Protein AF-A0A520BP58-F1 (afdb_monomer)

Mean predicted aligned error: 8.8 Å

Foldseek 3Di:
DPPQDLCLLVLLCVLLVVLVVCLVVLVRSLVSLLVSLVVNVCCLVVCVRHNDDPLDDPLVCCPPCSNVVSCCLSVQARPLLVLQVCLCQQDQPHDRNDNPDPDDPCVSSLSSVSSSVSSVVSSVSNSVCRVPDDDDSDPPDDDDDPFLLVVLQVLLVVLQVVLVVLCVPPVSPVVSVVSNVSSQLSLLLSCLRCVQVVPPVSVVSSVVSNVVVCVVCLLVLDLVSVLVSLVSNLSSNCVVPNPVSVVVSVVVSVVSLLQSLQLSVQLVVVVVVVDDSVVSSVVSNVCSVPPDPVVSSVSSSCCSNPPSHCSVVVSVVVVD

Structure (mmCIF, N/CA/C/O backbone):
data_AF-A0A520BP58-F1
#
_entry.id   AF-A0A520BP58-F1
#
loop_
_atom_site.group_PDB
_atom_site.id
_atom_site.type_symbol
_atom_site.label_atom_id
_atom_site.label_alt_id
_atom_site.label_comp_id
_atom_site.label_asym_id
_atom_site.label_entity_id
_atom_site.label_seq_id
_atom_site.pdbx_PDB_ins_code
_atom_site.Cartn_x
_atom_site.Cartn_y
_atom_site.Cartn_z
_atom_site.occupancy
_atom_site.B_iso_or_equiv
_atom_site.auth_seq_id
_atom_site.auth_comp_id
_atom_site.auth_asym_id
_atom_site.auth_atom_id
_atom_site.pdbx_PDB_model_num
ATOM 1 N N . MET A 1 1 ? 4.145 -21.367 28.042 1.00 46.56 1 MET A N 1
ATOM 2 C CA . MET A 1 1 ? 4.848 -20.728 26.905 1.00 46.56 1 MET A CA 1
ATOM 3 C C . MET A 1 1 ? 5.417 -21.826 26.020 1.00 46.56 1 MET A C 1
ATOM 5 O O . MET A 1 1 ? 6.244 -22.586 26.501 1.00 46.56 1 MET A O 1
ATOM 9 N N . ASN A 1 2 ? 4.964 -21.967 24.770 1.00 52.72 2 ASN A N 1
ATOM 10 C CA . ASN A 1 2 ? 5.619 -22.888 23.835 1.00 52.72 2 ASN A CA 1
ATOM 11 C C . ASN A 1 2 ? 6.990 -22.303 23.487 1.00 52.72 2 ASN A C 1
ATOM 13 O O . ASN A 1 2 ? 7.056 -21.275 22.816 1.00 52.72 2 ASN A O 1
ATOM 17 N N . GLN A 1 3 ? 8.067 -22.936 23.952 1.00 58.53 3 GLN A N 1
ATOM 18 C CA . GLN A 1 3 ? 9.422 -22.616 23.514 1.00 58.53 3 GLN A CA 1
ATOM 19 C C . GLN A 1 3 ? 9.538 -22.992 22.032 1.00 58.53 3 GLN A C 1
ATOM 21 O O . GLN A 1 3 ? 9.741 -24.148 21.668 1.00 58.53 3 GLN A O 1
ATOM 26 N N . THR A 1 4 ? 9.315 -22.023 21.147 1.00 70.69 4 THR A N 1
ATOM 27 C CA . THR A 1 4 ? 9.563 -22.193 19.716 1.00 70.69 4 THR A CA 1
ATOM 28 C C . THR A 1 4 ? 11.062 -22.343 19.507 1.00 70.69 4 THR A C 1
ATOM 30 O O . THR A 1 4 ? 11.812 -21.437 19.868 1.00 70.69 4 THR A O 1
ATOM 33 N N . ASN A 1 5 ? 11.498 -23.466 18.930 1.00 83.06 5 ASN A N 1
ATOM 34 C CA . ASN A 1 5 ? 12.903 -23.674 18.590 1.00 83.06 5 ASN A CA 1
ATOM 35 C C . ASN A 1 5 ? 13.353 -22.566 17.611 1.00 83.06 5 ASN A C 1
ATOM 37 O O . ASN A 1 5 ? 12.786 -22.485 16.515 1.00 83.06 5 ASN A O 1
ATOM 41 N N . PRO A 1 6 ? 14.347 -21.731 17.973 1.00 83.69 6 PRO A N 1
ATOM 42 C CA . PRO A 1 6 ? 14.778 -20.599 17.153 1.00 83.69 6 PRO A CA 1
ATOM 43 C C . PRO A 1 6 ? 15.293 -21.023 15.771 1.00 83.69 6 PRO A C 1
ATOM 45 O O . PRO A 1 6 ? 15.175 -20.262 14.816 1.00 83.69 6 PRO A O 1
ATOM 48 N N . LEU A 1 7 ? 15.775 -22.261 15.619 1.00 88.44 7 LEU A N 1
ATOM 49 C CA . LEU A 1 7 ? 16.238 -22.787 14.333 1.00 88.44 7 LEU A CA 1
ATOM 50 C C . LEU A 1 7 ? 15.118 -22.902 13.293 1.00 88.44 7 LEU A C 1
ATOM 52 O O . LEU A 1 7 ? 15.398 -22.885 12.098 1.00 88.44 7 LEU A O 1
ATOM 56 N N . ARG A 1 8 ? 13.843 -22.961 13.706 1.00 90.12 8 ARG A N 1
ATOM 57 C CA . ARG A 1 8 ? 12.717 -22.986 12.756 1.00 90.12 8 ARG A CA 1
ATOM 58 C C . ARG A 1 8 ? 12.655 -21.722 11.904 1.00 90.12 8 ARG A C 1
ATOM 60 O O . ARG A 1 8 ? 12.222 -21.801 10.760 1.00 90.12 8 ARG A O 1
ATOM 67 N N . TYR A 1 9 ? 13.122 -20.581 12.414 1.00 92.62 9 TYR A N 1
ATOM 68 C CA . TYR A 1 9 ? 13.141 -19.337 11.643 1.00 92.62 9 TYR A CA 1
ATOM 69 C C . TYR A 1 9 ? 14.094 -19.394 10.444 1.00 92.62 9 TYR A C 1
ATOM 71 O O . TYR A 1 9 ? 13.900 -18.635 9.501 1.00 92.62 9 TYR A O 1
ATOM 79 N N . LEU A 1 10 ? 15.049 -20.333 10.409 1.00 93.88 10 LEU A N 1
ATOM 80 C CA . LEU A 1 10 ? 15.902 -20.549 9.234 1.00 93.88 10 LEU A CA 1
ATOM 81 C C . LEU A 1 10 ? 15.095 -20.944 7.988 1.00 93.88 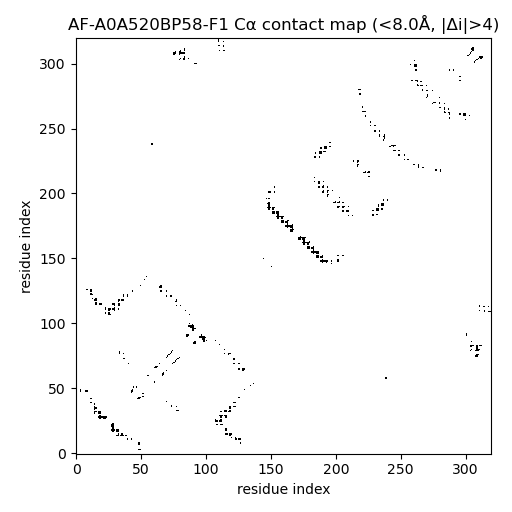10 LEU A C 1
ATOM 83 O O . LEU A 1 10 ? 15.503 -20.623 6.875 1.00 93.88 10 LEU A O 1
ATOM 87 N N . LEU A 1 11 ? 13.915 -21.555 8.163 1.00 94.81 11 LEU A N 1
ATOM 88 C CA . LEU A 1 11 ? 13.022 -21.901 7.052 1.00 94.81 11 LEU A CA 1
ATOM 89 C C . LEU A 1 11 ? 12.575 -20.667 6.250 1.00 94.81 11 LEU A C 1
ATOM 91 O O . LEU A 1 11 ? 12.331 -20.782 5.052 1.00 94.81 11 LEU A O 1
ATOM 95 N N . LEU A 1 12 ? 12.518 -19.485 6.878 1.00 95.31 12 LEU A N 1
ATOM 96 C CA . LEU A 1 12 ? 12.167 -18.224 6.212 1.00 95.31 12 LEU A CA 1
ATOM 97 C C . LEU A 1 12 ? 13.208 -17.790 5.170 1.00 95.31 12 LEU A C 1
ATOM 99 O O . LEU A 1 12 ? 12.881 -17.031 4.264 1.00 95.31 12 LEU A O 1
ATOM 103 N N . TYR A 1 13 ? 14.445 -18.275 5.283 1.00 97.12 13 TYR A N 1
ATOM 104 C CA . TYR A 1 13 ? 15.559 -17.889 4.415 1.00 97.12 13 TYR A CA 1
ATOM 105 C C . TYR A 1 13 ? 15.836 -18.909 3.304 1.00 97.12 13 TYR A C 1
ATOM 107 O O . TYR A 1 13 ? 16.659 -18.642 2.430 1.00 97.12 13 TYR A O 1
ATOM 115 N N . ILE A 1 14 ? 15.133 -20.050 3.287 1.00 96.75 14 ILE A N 1
ATOM 116 C CA . ILE A 1 14 ? 15.272 -21.064 2.230 1.00 96.75 14 ILE A CA 1
ATOM 117 C C . ILE A 1 14 ? 15.069 -20.464 0.831 1.00 96.75 14 ILE A C 1
ATOM 119 O O . ILE A 1 14 ? 15.927 -20.700 -0.020 1.00 96.75 14 ILE A O 1
ATOM 123 N N . PRO A 1 15 ? 14.016 -19.666 0.557 1.00 96.69 15 PRO A N 1
ATOM 124 C CA . PRO A 1 15 ? 13.817 -19.143 -0.791 1.00 96.69 15 PRO A CA 1
ATOM 125 C C . PRO A 1 15 ? 14.941 -18.213 -1.246 1.00 96.69 15 PRO A C 1
ATOM 127 O O . PRO A 1 15 ? 15.339 -18.262 -2.405 1.00 96.69 15 PRO A O 1
ATOM 130 N N . PHE A 1 16 ? 15.495 -17.415 -0.328 1.00 97.19 16 PHE A N 1
ATOM 131 C CA . PHE A 1 16 ? 16.663 -16.581 -0.606 1.00 97.19 16 PHE A CA 1
ATOM 132 C C . PHE A 1 16 ? 17.880 -17.433 -0.984 1.00 97.19 16 PHE A C 1
ATOM 134 O O . PHE A 1 16 ? 18.513 -17.175 -2.003 1.00 97.19 16 PHE A O 1
ATOM 141 N N . ILE A 1 17 ? 18.179 -18.479 -0.205 1.00 97.38 17 ILE A N 1
ATOM 142 C CA . ILE A 1 17 ? 19.316 -19.372 -0.471 1.00 97.38 17 ILE A CA 1
ATOM 143 C C . ILE A 1 17 ? 19.144 -20.070 -1.827 1.00 97.38 17 ILE A C 1
ATOM 145 O O . ILE A 1 17 ? 20.083 -20.116 -2.616 1.00 97.38 17 ILE A O 1
ATOM 149 N N . LEU A 1 18 ? 17.945 -20.574 -2.133 1.00 97.12 18 LEU A N 1
ATOM 150 C CA . LEU A 1 18 ? 17.663 -21.217 -3.420 1.00 97.12 18 LEU A CA 1
ATOM 151 C C . LEU A 1 18 ? 17.780 -20.237 -4.597 1.00 97.12 18 LEU A C 1
ATOM 153 O O . LEU A 1 18 ? 18.363 -20.585 -5.626 1.00 97.12 18 LEU A O 1
ATOM 157 N N . ALA A 1 19 ? 17.280 -19.008 -4.445 1.00 96.25 19 ALA A N 1
ATOM 158 C CA . ALA A 1 19 ? 17.416 -17.962 -5.458 1.00 96.25 19 ALA A CA 1
ATOM 159 C C . ALA A 1 19 ? 18.887 -17.570 -5.678 1.00 96.25 19 ALA A C 1
ATOM 161 O O . ALA A 1 19 ? 19.313 -17.381 -6.816 1.00 96.25 19 ALA A O 1
ATOM 162 N N . TRP A 1 20 ? 19.680 -17.514 -4.606 1.00 96.44 20 TRP A N 1
ATOM 163 C CA . TRP A 1 20 ? 21.110 -17.219 -4.670 1.00 96.44 20 TRP A CA 1
ATOM 164 C C . TRP A 1 20 ? 21.908 -18.329 -5.368 1.00 96.44 20 TRP A C 1
ATOM 166 O O . TRP A 1 20 ? 22.723 -18.049 -6.245 1.00 96.44 20 TRP A O 1
ATOM 176 N N . LEU A 1 21 ? 21.628 -19.599 -5.057 1.00 96.56 21 LEU A N 1
ATOM 177 C CA . LEU A 1 21 ? 22.264 -20.746 -5.723 1.00 96.56 21 LEU A CA 1
ATOM 178 C C . LEU A 1 21 ? 21.940 -20.808 -7.223 1.00 96.56 21 LEU A C 1
ATOM 180 O O . LEU A 1 21 ? 22.748 -21.283 -8.019 1.00 96.56 21 LEU A O 1
ATOM 184 N N . THR A 1 22 ? 20.769 -20.304 -7.612 1.00 94.94 22 THR A N 1
ATOM 185 C CA . THR A 1 22 ? 20.303 -20.263 -9.004 1.00 94.94 22 THR A CA 1
ATOM 186 C C . THR A 1 22 ? 20.567 -18.922 -9.687 1.00 94.94 22 THR A C 1
ATOM 188 O O . THR A 1 22 ? 20.090 -18.717 -10.797 1.00 94.94 22 THR A O 1
ATOM 191 N N . LEU A 1 23 ? 21.371 -18.023 -9.101 1.00 90.12 23 LEU A N 1
ATOM 192 C CA . LEU A 1 23 ? 21.575 -16.664 -9.620 1.00 90.12 23 LEU A CA 1
ATOM 193 C C . LEU A 1 23 ? 22.167 -16.625 -11.039 1.00 90.12 23 LEU A C 1
ATOM 195 O O . LEU A 1 23 ? 21.959 -15.655 -11.749 1.00 90.12 23 LEU A O 1
ATOM 199 N N . LYS A 1 24 ? 22.855 -17.682 -11.492 1.00 90.88 24 LYS A N 1
ATOM 200 C CA . LYS A 1 24 ? 23.323 -17.804 -12.890 1.00 90.88 24 LYS A CA 1
ATOM 201 C C . LYS A 1 24 ? 22.192 -18.064 -13.898 1.00 90.88 24 LYS A C 1
ATOM 203 O O . LYS A 1 24 ? 22.399 -17.923 -15.096 1.00 90.88 24 LYS A O 1
ATOM 208 N N . GLN A 1 25 ? 21.018 -18.472 -13.423 1.00 93.75 25 GLN A N 1
ATOM 209 C CA . GLN A 1 25 ? 19.799 -18.681 -14.199 1.00 93.75 25 GLN A CA 1
ATOM 210 C C . GLN A 1 25 ? 18.769 -17.629 -13.774 1.00 93.75 25 GLN A C 1
ATOM 212 O O . GLN A 1 25 ? 17.906 -17.887 -12.935 1.00 93.75 25 GLN A O 1
ATOM 217 N N . TYR A 1 26 ? 18.864 -16.427 -14.345 1.00 92.81 26 TYR A N 1
ATOM 218 C CA . TYR A 1 26 ? 18.129 -15.245 -13.878 1.00 92.81 26 TYR A CA 1
ATOM 219 C C . TYR A 1 26 ? 16.614 -15.448 -13.762 1.00 92.81 26 TYR A C 1
ATOM 221 O O . TYR A 1 26 ? 16.027 -15.094 -12.743 1.00 92.81 26 TYR A O 1
ATOM 229 N N . HIS A 1 27 ? 15.982 -16.093 -14.747 1.00 94.19 27 HIS A N 1
ATOM 230 C CA . HIS A 1 27 ? 14.544 -16.377 -14.697 1.00 94.19 27 HIS A CA 1
ATOM 231 C C . HIS A 1 27 ? 14.179 -17.339 -13.558 1.00 94.19 27 HIS A C 1
ATOM 233 O O . HIS A 1 27 ? 13.206 -17.099 -12.846 1.00 94.19 27 HIS A O 1
ATOM 239 N N . ALA A 1 28 ? 14.971 -18.395 -13.346 1.00 95.31 28 ALA A N 1
ATOM 240 C CA . ALA A 1 28 ? 14.744 -19.343 -12.257 1.00 95.31 28 ALA A CA 1
ATOM 241 C C . ALA A 1 28 ? 14.949 -18.672 -10.892 1.00 95.31 28 ALA A C 1
ATOM 243 O O . ALA A 1 28 ? 14.089 -18.783 -10.021 1.00 95.31 28 ALA A O 1
ATOM 244 N N . SER A 1 29 ? 16.038 -17.916 -10.733 1.00 95.88 29 SER A N 1
ATOM 245 C CA . SER A 1 29 ? 16.335 -17.152 -9.518 1.00 95.88 29 SER A CA 1
ATOM 246 C C . SER A 1 29 ? 15.213 -16.169 -9.175 1.00 95.88 29 SER A C 1
ATOM 248 O O . SER A 1 29 ? 14.719 -16.162 -8.045 1.00 95.88 29 SER A O 1
ATOM 250 N N . TYR A 1 30 ? 14.738 -15.410 -10.171 1.00 95.94 30 TYR A N 1
ATOM 251 C CA . TYR A 1 30 ? 13.617 -14.488 -10.018 1.00 95.94 30 TYR A CA 1
ATOM 252 C C . TYR A 1 30 ? 12.341 -15.209 -9.567 1.00 95.94 30 TYR A C 1
ATOM 254 O O . TYR A 1 30 ? 11.749 -14.822 -8.561 1.00 95.94 30 TYR A O 1
ATOM 262 N N . LEU A 1 31 ? 11.934 -16.279 -10.261 1.00 96.06 31 LEU A N 1
ATOM 263 C CA . LEU A 1 31 ? 10.702 -17.008 -9.943 1.00 96.06 31 LEU A CA 1
ATOM 264 C C . LEU A 1 31 ? 10.764 -17.683 -8.570 1.00 96.06 31 LEU A C 1
ATOM 266 O O . LEU A 1 31 ? 9.780 -17.650 -7.833 1.00 96.06 31 LEU A O 1
ATOM 270 N N . ILE A 1 32 ? 11.914 -18.248 -8.192 1.00 96.88 32 ILE A N 1
ATOM 271 C CA . ILE A 1 32 ? 12.127 -18.829 -6.860 1.00 96.88 32 ILE A CA 1
ATOM 272 C C . ILE A 1 32 ? 12.002 -17.749 -5.782 1.00 96.88 32 ILE A C 1
ATOM 274 O O . ILE A 1 32 ? 11.312 -17.960 -4.785 1.00 96.88 32 ILE A O 1
ATOM 278 N N . ALA A 1 33 ? 12.629 -16.586 -5.973 1.00 95.88 33 ALA A N 1
ATOM 279 C CA . ALA A 1 33 ? 12.538 -15.481 -5.023 1.00 95.88 33 ALA A CA 1
ATOM 280 C C . ALA A 1 33 ? 11.114 -14.897 -4.945 1.00 95.88 33 ALA A C 1
ATOM 282 O O . ALA A 1 33 ? 10.622 -14.590 -3.857 1.00 95.88 33 ALA A O 1
ATOM 283 N N . TRP A 1 34 ? 10.425 -14.784 -6.082 1.00 95.44 34 TRP A N 1
ATOM 284 C CA . TRP A 1 34 ? 9.041 -14.319 -6.171 1.00 95.44 34 TRP A CA 1
ATOM 285 C C . TRP A 1 34 ? 8.069 -15.274 -5.462 1.00 95.44 34 TRP A C 1
ATOM 287 O O . TRP A 1 34 ? 7.391 -14.875 -4.513 1.00 95.44 34 TRP A O 1
ATOM 297 N N . LEU A 1 35 ? 8.087 -16.566 -5.809 1.00 95.50 35 LEU A N 1
ATOM 298 C CA . LEU A 1 35 ? 7.313 -17.606 -5.114 1.00 95.50 35 LEU A CA 1
ATOM 299 C C . LEU A 1 35 ? 7.706 -17.732 -3.636 1.00 95.50 35 LEU A C 1
ATOM 301 O O . LEU A 1 35 ? 6.871 -18.031 -2.779 1.00 95.50 35 LEU A O 1
ATOM 305 N N . GLY A 1 36 ? 8.964 -17.438 -3.318 1.00 94.88 36 GLY A N 1
ATOM 306 C CA . GLY A 1 36 ? 9.506 -17.438 -1.969 1.00 94.88 36 GLY A CA 1
ATOM 307 C C . GLY A 1 36 ? 8.760 -16.537 -0.990 1.00 94.88 36 GLY A C 1
ATOM 308 O O . GLY A 1 36 ? 8.575 -16.915 0.167 1.00 94.88 36 GLY A O 1
ATOM 309 N N . SER A 1 37 ? 8.258 -15.384 -1.435 1.00 94.19 37 SER A N 1
ATOM 310 C CA . SER A 1 37 ? 7.456 -14.514 -0.564 1.00 94.19 37 SER A CA 1
ATOM 311 C C . SER A 1 37 ? 6.092 -15.117 -0.226 1.00 94.19 37 SER A C 1
ATOM 313 O O . SER A 1 37 ? 5.633 -14.988 0.909 1.00 94.19 37 SER A O 1
ATOM 315 N N . PHE A 1 38 ? 5.464 -15.828 -1.166 1.00 93.12 38 PHE A N 1
ATOM 316 C CA . PHE A 1 38 ? 4.229 -16.573 -0.901 1.00 93.12 38 PHE A CA 1
ATOM 317 C C . PHE A 1 38 ? 4.478 -17.761 0.033 1.00 93.12 38 PHE A C 1
ATOM 319 O O . PHE A 1 38 ? 3.662 -18.055 0.908 1.00 93.12 38 PHE A O 1
ATOM 326 N N . PHE A 1 39 ? 5.638 -18.408 -0.091 1.00 94.69 39 PHE A N 1
ATOM 327 C CA . PHE A 1 39 ? 6.063 -19.446 0.842 1.00 94.69 39 PHE A CA 1
ATOM 328 C C . PHE A 1 39 ? 6.258 -18.901 2.267 1.00 94.69 39 PHE A C 1
ATOM 330 O O . PHE A 1 39 ? 5.779 -19.508 3.226 1.00 94.69 39 PHE A O 1
ATOM 337 N N . ILE A 1 40 ? 6.887 -17.729 2.422 1.00 94.56 40 ILE A N 1
ATOM 338 C CA . ILE A 1 40 ? 7.035 -17.052 3.723 1.00 94.56 40 ILE A CA 1
ATOM 339 C C . ILE A 1 40 ? 5.666 -16.729 4.337 1.00 94.56 40 ILE A C 1
ATOM 341 O O . ILE A 1 40 ? 5.446 -17.010 5.520 1.00 94.56 40 ILE A O 1
ATOM 345 N N . PHE A 1 41 ? 4.726 -16.213 3.541 1.00 91.81 41 PHE A N 1
ATOM 346 C CA . PHE A 1 41 ? 3.339 -16.013 3.973 1.00 91.81 41 PHE A CA 1
ATOM 347 C C . PHE A 1 41 ? 2.712 -17.303 4.499 1.00 91.81 41 PHE A C 1
ATOM 349 O O . PHE A 1 41 ? 2.168 -17.338 5.605 1.00 91.81 41 PHE A O 1
ATOM 356 N N . TYR A 1 42 ? 2.814 -18.379 3.717 1.00 92.06 42 TYR A N 1
ATOM 357 C CA . TYR A 1 42 ? 2.262 -19.677 4.078 1.00 92.06 42 TYR A CA 1
ATOM 358 C C . TYR A 1 42 ? 2.856 -20.201 5.393 1.00 92.06 42 TYR A C 1
ATOM 360 O O . TYR A 1 42 ? 2.114 -20.591 6.298 1.00 92.06 42 TYR A O 1
ATOM 368 N N . LEU A 1 43 ? 4.182 -20.159 5.555 1.00 93.31 43 LEU A N 1
ATOM 369 C CA . LEU A 1 43 ? 4.848 -20.579 6.794 1.00 93.31 43 LEU A CA 1
ATOM 370 C C . LEU A 1 43 ? 4.426 -19.745 8.009 1.00 93.31 43 LEU A C 1
ATOM 372 O O . LEU A 1 43 ? 4.302 -20.274 9.117 1.00 93.31 43 LEU A O 1
ATOM 376 N N . SER A 1 44 ? 4.195 -18.450 7.801 1.00 91.50 44 SER A N 1
ATOM 377 C CA . SER A 1 44 ? 3.794 -17.524 8.860 1.00 91.50 44 SER A CA 1
ATOM 378 C C . SER A 1 44 ? 2.357 -17.754 9.310 1.00 91.50 44 SER A C 1
ATOM 380 O O . SER A 1 44 ? 2.089 -17.803 10.510 1.00 91.50 44 SER A O 1
ATOM 382 N N . TYR A 1 45 ? 1.431 -17.921 8.363 1.00 89.56 45 TYR A N 1
ATOM 383 C CA . TYR A 1 45 ? 0.002 -18.043 8.656 1.00 89.56 45 TYR A CA 1
ATOM 384 C C . TYR A 1 45 ? -0.449 -19.462 8.999 1.00 89.56 45 TYR A C 1
ATOM 386 O O . TYR A 1 45 ? -1.426 -19.626 9.727 1.00 89.56 45 TYR A O 1
ATOM 394 N N . SER A 1 46 ? 0.289 -20.487 8.571 1.00 88.62 46 SER A N 1
ATOM 395 C CA . SER A 1 46 ? 0.050 -21.879 8.987 1.00 88.62 46 SER A CA 1
ATOM 396 C C . SER A 1 46 ? 0.356 -22.132 10.469 1.00 88.62 46 SER A C 1
ATOM 398 O O . SER A 1 46 ? -0.040 -23.158 11.019 1.00 88.62 46 SER A O 1
ATOM 400 N N . GLY A 1 47 ? 1.076 -21.222 11.135 1.00 85.25 47 GLY A N 1
ATOM 401 C CA . GLY A 1 47 ? 1.484 -21.382 12.530 1.00 85.25 47 GLY A CA 1
ATOM 402 C C . GLY A 1 47 ? 2.579 -22.436 12.750 1.00 85.25 47 GLY A C 1
ATOM 403 O O . GLY A 1 47 ? 2.859 -22.781 13.900 1.00 85.25 47 GLY A O 1
ATOM 404 N N . LEU A 1 48 ? 3.211 -22.933 11.676 1.00 87.12 48 LEU A N 1
ATOM 405 C CA . LEU A 1 48 ? 4.292 -23.929 11.726 1.00 87.12 48 LEU A CA 1
ATOM 406 C C . LEU A 1 48 ? 5.533 -23.406 12.469 1.00 87.12 48 LEU A C 1
ATOM 408 O O . LEU A 1 48 ? 6.174 -24.138 13.235 1.00 87.12 48 LEU A O 1
ATOM 412 N N . LEU A 1 49 ? 5.859 -22.126 12.259 1.00 89.50 49 LEU A N 1
ATOM 413 C CA . LEU A 1 49 ? 6.989 -21.454 12.903 1.00 89.50 49 LEU A CA 1
ATOM 414 C C . LEU A 1 49 ? 6.666 -21.077 14.350 1.00 89.50 49 LEU A C 1
ATOM 416 O O . LEU A 1 49 ? 7.373 -21.465 15.282 1.00 89.50 49 LEU A O 1
ATOM 420 N N . LYS A 1 50 ? 5.565 -20.348 14.533 1.00 88.44 50 LYS A N 1
ATOM 421 C CA . LYS A 1 50 ? 5.044 -19.911 15.825 1.00 88.44 50 LYS A CA 1
ATOM 422 C C . LYS A 1 50 ? 3.531 -19.801 15.718 1.00 88.44 50 LYS A C 1
ATOM 424 O O . LYS A 1 50 ? 3.021 -19.271 14.735 1.00 88.44 50 LYS A O 1
ATOM 429 N N . LYS A 1 51 ? 2.816 -20.302 16.728 1.00 88.25 51 LYS A N 1
ATOM 430 C CA . LYS A 1 51 ? 1.352 -20.230 16.754 1.00 88.25 51 LYS A CA 1
ATOM 431 C C . LYS A 1 51 ? 0.910 -18.769 16.734 1.00 88.25 51 LYS A C 1
ATOM 433 O O . LYS A 1 51 ? 1.411 -17.962 17.518 1.00 88.25 51 LYS A O 1
ATOM 438 N N . LEU A 1 52 ? -0.029 -18.460 15.845 1.00 87.06 52 LEU A N 1
ATOM 439 C CA . LEU A 1 52 ? -0.662 -17.152 15.803 1.00 87.06 52 LEU A CA 1
ATOM 440 C C . LEU A 1 52 ? -1.538 -16.931 17.046 1.00 87.06 52 LEU A C 1
ATOM 442 O O . LEU A 1 52 ? -1.988 -17.901 17.668 1.00 87.06 52 LEU A O 1
ATOM 446 N N . PRO A 1 53 ? -1.787 -15.666 17.416 1.00 84.12 53 PRO A N 1
ATOM 447 C CA . PRO A 1 53 ? -2.699 -15.336 18.501 1.00 84.12 53 PRO A CA 1
ATOM 448 C C . PRO A 1 53 ? -4.091 -15.899 18.219 1.00 84.12 53 PRO A C 1
ATOM 450 O O . PRO A 1 53 ? -4.567 -15.883 17.085 1.00 84.12 53 PRO A O 1
ATOM 453 N N . SER A 1 54 ? -4.744 -16.411 19.256 1.00 83.44 54 SER A N 1
ATOM 454 C CA . SER A 1 54 ? -6.105 -16.967 19.183 1.00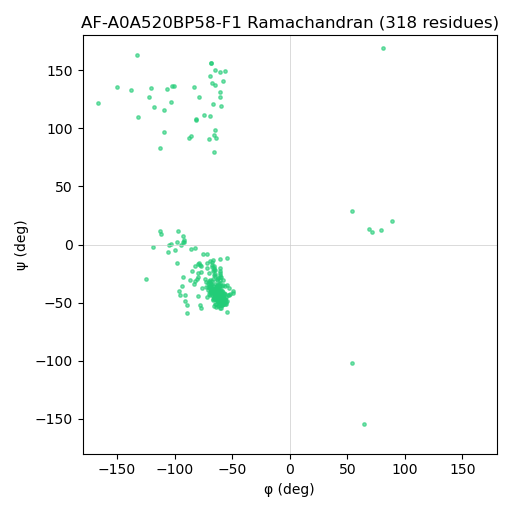 83.44 54 SER A CA 1
ATOM 455 C C . SER A 1 54 ? -7.118 -16.125 19.962 1.00 83.44 54 SER A C 1
ATOM 457 O O . SER A 1 54 ? -8.248 -16.549 20.176 1.00 83.44 54 SER A O 1
ATOM 459 N N . ASP A 1 55 ? -6.718 -14.923 20.379 1.00 82.62 55 ASP A N 1
ATOM 460 C CA . ASP A 1 55 ? -7.505 -14.012 21.210 1.00 82.62 55 ASP A CA 1
ATOM 461 C C . ASP A 1 55 ? -8.602 -13.266 20.436 1.00 82.62 55 ASP A C 1
ATOM 463 O O . ASP A 1 55 ? -9.606 -12.867 21.024 1.00 82.62 55 ASP A O 1
ATOM 467 N N . PHE A 1 56 ? -8.449 -13.120 19.119 1.00 78.88 56 PHE A N 1
ATOM 468 C CA . PHE A 1 56 ? -9.458 -12.529 18.237 1.00 78.88 56 PHE A CA 1
ATOM 469 C C . PHE A 1 56 ? -9.691 -13.377 16.987 1.00 78.88 56 PHE A C 1
ATOM 471 O O . PHE A 1 56 ? -8.857 -14.202 16.607 1.00 78.88 56 PHE A O 1
ATOM 478 N N . LYS A 1 57 ? -10.804 -13.140 16.282 1.00 81.88 57 LYS A N 1
ATOM 479 C CA . LYS A 1 57 ? -11.013 -13.726 14.946 1.00 81.88 57 LYS A CA 1
ATOM 480 C C . LYS A 1 57 ? -9.976 -13.158 13.968 1.00 81.88 57 LYS A C 1
ATOM 482 O O . LYS A 1 57 ? -9.588 -12.004 14.097 1.00 81.88 57 LYS A O 1
ATOM 487 N N . ILE A 1 58 ? -9.575 -13.921 12.946 1.00 77.25 58 ILE A N 1
ATOM 488 C CA . ILE A 1 58 ? -8.531 -13.517 11.971 1.00 77.25 58 ILE A CA 1
ATOM 489 C C . ILE A 1 58 ? -8.780 -12.110 11.399 1.00 77.25 58 ILE A C 1
ATOM 491 O O . ILE A 1 58 ? -7.861 -11.305 11.305 1.00 77.25 58 ILE A O 1
ATOM 495 N N . ILE A 1 59 ? -10.036 -11.784 11.082 1.00 73.25 59 ILE A N 1
ATOM 496 C CA . ILE A 1 59 ? -10.424 -10.482 10.516 1.00 73.25 59 ILE A CA 1
ATOM 497 C C . ILE A 1 59 ? -10.149 -9.326 11.493 1.00 73.25 59 ILE A C 1
ATOM 499 O O . ILE A 1 59 ? -9.734 -8.247 11.085 1.00 73.25 59 ILE A O 1
ATOM 503 N N . GLU A 1 60 ? -10.338 -9.552 12.790 1.00 74.06 60 GLU A N 1
ATOM 504 C CA . GLU A 1 60 ? -10.087 -8.564 13.847 1.00 74.06 60 GLU A CA 1
ATOM 505 C C . GLU A 1 60 ? -8.587 -8.436 14.164 1.00 74.06 60 GLU A C 1
ATOM 507 O O . GLU A 1 60 ? -8.151 -7.442 14.740 1.00 74.06 60 GLU A O 1
ATOM 512 N N . GLN A 1 61 ? -7.780 -9.420 13.755 1.00 80.81 61 GLN A N 1
ATOM 513 C CA . GLN A 1 61 ? -6.325 -9.395 13.890 1.00 80.81 61 GLN A CA 1
ATOM 514 C C . GLN A 1 61 ? -5.616 -8.675 12.738 1.00 80.81 61 GLN A C 1
ATOM 516 O O . GLN A 1 61 ? -4.401 -8.507 12.813 1.00 80.81 61 GLN A O 1
ATOM 521 N N . LEU A 1 62 ? -6.338 -8.213 11.709 1.00 80.81 62 LEU A N 1
ATOM 522 C CA . LEU A 1 62 ? -5.757 -7.616 10.500 1.00 80.81 62 LEU A CA 1
ATOM 523 C C . LEU A 1 62 ? -4.764 -6.482 10.803 1.00 80.81 62 LEU A C 1
ATOM 525 O O . LEU A 1 62 ? -3.731 -6.381 10.151 1.00 80.81 62 LEU A O 1
ATOM 529 N N . MET A 1 63 ? -5.043 -5.670 11.827 1.00 80.44 63 MET A N 1
ATOM 530 C CA . MET A 1 63 ? -4.190 -4.546 12.235 1.00 80.44 63 MET A CA 1
ATOM 531 C C . MET A 1 63 ? -2.919 -4.961 12.989 1.00 80.44 63 MET A C 1
ATOM 533 O O . MET A 1 63 ? -2.071 -4.115 13.274 1.00 80.44 63 MET A O 1
ATOM 537 N N . ARG A 1 64 ? -2.762 -6.238 13.356 1.00 85.62 64 ARG A N 1
ATOM 538 C CA . ARG A 1 64 ? -1.540 -6.702 14.020 1.00 85.62 64 ARG A CA 1
ATOM 539 C C . ARG A 1 64 ? -0.376 -6.668 13.034 1.00 85.62 64 ARG A C 1
ATOM 541 O O . ARG A 1 64 ? -0.571 -7.037 11.876 1.00 85.62 64 ARG A O 1
ATOM 548 N N . PRO A 1 65 ? 0.848 -6.348 13.497 1.00 89.06 65 PRO A N 1
ATOM 549 C CA . PRO A 1 65 ? 2.025 -6.285 12.636 1.00 89.06 65 PRO A CA 1
ATOM 550 C C . PRO A 1 65 ? 2.215 -7.517 11.745 1.00 89.06 65 PRO A C 1
ATOM 552 O O . PRO A 1 65 ? 2.523 -7.368 10.570 1.00 89.06 65 PRO A O 1
ATOM 555 N N . ILE A 1 66 ? 1.967 -8.728 12.261 1.00 89.94 66 ILE A N 1
ATOM 556 C CA . ILE A 1 66 ? 2.130 -9.971 11.491 1.00 89.94 66 ILE A CA 1
ATOM 557 C C . ILE A 1 66 ? 1.188 -10.075 10.279 1.00 89.94 66 ILE A C 1
ATOM 559 O O . ILE A 1 66 ? 1.557 -10.670 9.271 1.00 89.94 66 ILE A O 1
ATOM 563 N N . PHE A 1 67 ? -0.006 -9.484 10.350 1.00 87.94 67 PHE A N 1
ATOM 564 C CA . PHE A 1 67 ? -0.945 -9.456 9.232 1.00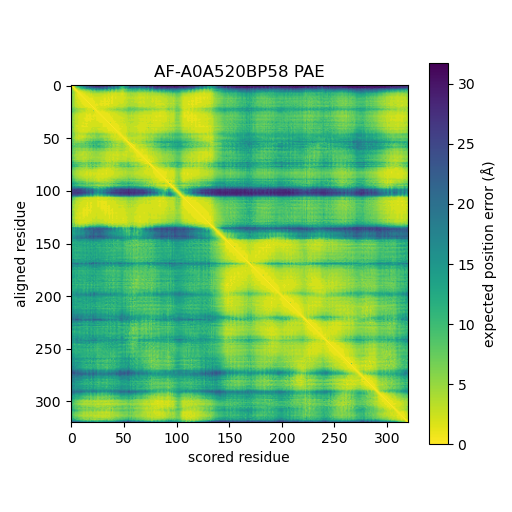 87.94 67 PHE A CA 1
ATOM 565 C C . PHE A 1 67 ? -0.691 -8.232 8.359 1.00 87.94 67 PHE A C 1
ATOM 567 O O . PHE A 1 67 ? -0.342 -8.379 7.191 1.00 87.94 67 PHE A O 1
ATOM 574 N N . LEU A 1 68 ? -0.781 -7.034 8.940 1.00 85.12 68 LEU A N 1
ATOM 575 C CA . LEU A 1 68 ? -0.693 -5.778 8.202 1.00 85.12 68 LEU A CA 1
ATOM 576 C C . LEU A 1 68 ? 0.635 -5.631 7.452 1.00 85.12 68 LEU A C 1
ATOM 578 O O . LEU A 1 68 ? 0.630 -5.368 6.252 1.00 85.12 68 LEU A O 1
ATOM 582 N N . MET A 1 69 ? 1.768 -5.833 8.133 1.00 87.81 69 MET A N 1
ATOM 583 C CA . MET A 1 69 ? 3.077 -5.606 7.516 1.00 87.81 69 MET A CA 1
ATOM 584 C C . MET A 1 69 ? 3.384 -6.637 6.439 1.00 87.81 69 MET A C 1
ATOM 586 O O . MET A 1 69 ? 3.964 -6.271 5.427 1.00 87.81 69 MET A O 1
ATOM 590 N N . GLN A 1 70 ? 2.982 -7.899 6.617 1.00 88.50 70 GLN A N 1
ATOM 591 C CA . GLN A 1 70 ? 3.182 -8.906 5.574 1.00 88.50 70 GLN A CA 1
ATOM 592 C C . GLN A 1 70 ? 2.295 -8.638 4.356 1.00 88.50 70 GLN A C 1
ATOM 594 O O . GLN A 1 70 ? 2.786 -8.703 3.234 1.00 88.50 70 GLN A O 1
ATOM 599 N N . ILE A 1 71 ? 1.020 -8.282 4.562 1.00 84.06 71 ILE A N 1
ATOM 600 C CA . ILE A 1 71 ? 0.100 -7.921 3.472 1.00 84.06 71 ILE A CA 1
ATOM 601 C C . ILE A 1 71 ? 0.653 -6.742 2.674 1.00 84.06 71 ILE A C 1
ATOM 603 O O . ILE A 1 71 ? 0.707 -6.821 1.450 1.00 84.06 71 ILE A O 1
ATOM 607 N N . ILE A 1 72 ? 1.100 -5.683 3.355 1.00 82.12 72 ILE A N 1
ATOM 608 C CA . ILE A 1 72 ? 1.713 -4.530 2.691 1.00 82.12 72 ILE A CA 1
ATOM 609 C C . ILE A 1 72 ? 2.988 -4.965 1.974 1.00 82.12 72 ILE A C 1
ATOM 611 O O . ILE A 1 72 ? 3.112 -4.732 0.779 1.00 82.12 72 ILE A O 1
ATOM 615 N N . PHE A 1 73 ? 3.913 -5.631 2.666 1.00 82.81 73 PHE A N 1
ATOM 616 C CA . PHE A 1 73 ? 5.214 -5.974 2.102 1.00 82.81 73 PHE A CA 1
ATOM 617 C C . PHE A 1 73 ? 5.078 -6.866 0.870 1.00 82.81 73 PHE A C 1
ATOM 619 O O . PHE A 1 73 ? 5.575 -6.544 -0.202 1.00 82.81 73 PHE A O 1
ATOM 626 N N . ALA A 1 74 ? 4.390 -7.991 0.987 1.00 78.62 74 ALA A N 1
ATOM 627 C CA . ALA A 1 74 ? 4.321 -8.935 -0.112 1.00 78.62 74 ALA A CA 1
ATOM 628 C C . ALA A 1 74 ? 3.292 -8.529 -1.172 1.00 78.62 74 ALA A C 1
ATOM 630 O O . ALA A 1 74 ? 3.517 -8.810 -2.347 1.00 78.62 74 ALA A O 1
ATOM 631 N N . GLY A 1 75 ? 2.221 -7.823 -0.798 1.00 74.75 75 GLY A N 1
ATOM 632 C CA . GLY A 1 75 ? 1.282 -7.242 -1.755 1.00 74.75 75 GLY A CA 1
ATOM 633 C C . GLY A 1 75 ? 1.918 -6.140 -2.603 1.00 74.75 75 GLY A C 1
ATOM 634 O O . GLY A 1 75 ? 1.716 -6.122 -3.811 1.00 74.75 75 GLY A O 1
ATOM 635 N N . TYR A 1 76 ? 2.717 -5.261 -1.995 1.00 73.50 76 TYR A N 1
ATOM 636 C CA . TYR A 1 76 ? 3.288 -4.097 -2.674 1.00 73.50 76 TYR A CA 1
ATOM 637 C C . TYR A 1 76 ? 4.683 -4.335 -3.264 1.00 73.50 76 TYR A C 1
ATOM 639 O O . TYR A 1 76 ? 4.960 -3.821 -4.337 1.00 73.50 76 TYR A O 1
ATOM 647 N N . MET A 1 77 ? 5.550 -5.125 -2.621 1.00 77.75 77 MET A N 1
ATOM 648 C CA . MET A 1 77 ? 6.933 -5.333 -3.091 1.00 77.75 77 MET A CA 1
ATOM 649 C C . MET A 1 77 ? 7.079 -6.603 -3.928 1.00 77.75 77 MET A C 1
ATOM 651 O O . MET A 1 77 ? 7.797 -6.617 -4.922 1.00 77.75 77 MET A O 1
ATOM 655 N N . CYS A 1 78 ? 6.410 -7.695 -3.538 1.00 80.44 78 CYS A N 1
ATOM 656 C CA . CYS A 1 78 ? 6.567 -8.970 -4.238 1.00 80.44 78 CYS A CA 1
ATOM 657 C C . CYS A 1 78 ? 5.557 -9.156 -5.371 1.00 80.44 78 CYS A C 1
ATOM 659 O O . CYS A 1 78 ? 5.945 -9.537 -6.468 1.00 80.44 78 CYS A O 1
ATOM 661 N N . CYS A 1 79 ? 4.264 -8.927 -5.133 1.00 84.81 79 CYS A N 1
ATOM 662 C CA . CYS A 1 79 ? 3.252 -9.202 -6.156 1.00 84.81 79 CYS A CA 1
ATOM 663 C C . CYS A 1 79 ? 3.377 -8.259 -7.356 1.00 84.81 79 CYS A C 1
ATOM 665 O O . CYS A 1 79 ? 3.087 -8.667 -8.472 1.00 84.81 79 CYS A O 1
ATOM 667 N N . THR A 1 80 ? 3.823 -7.022 -7.141 1.00 86.94 80 THR A N 1
ATOM 668 C CA . THR A 1 80 ? 3.904 -5.995 -8.189 1.00 86.94 80 THR A CA 1
ATOM 669 C C . THR A 1 80 ? 5.125 -6.160 -9.086 1.00 86.94 80 THR A C 1
ATOM 671 O O . THR A 1 80 ? 5.055 -5.825 -10.265 1.00 86.94 80 THR A O 1
ATOM 674 N N . SER A 1 81 ? 6.224 -6.734 -8.580 1.00 90.50 81 SER A N 1
ATOM 675 C CA . SER A 1 81 ? 7.472 -6.870 -9.341 1.00 90.50 81 SER A CA 1
ATOM 676 C C . SER A 1 81 ? 7.315 -7.702 -10.616 1.00 90.50 81 SER A C 1
ATOM 678 O O . SER A 1 81 ? 8.119 -7.568 -11.541 1.00 90.50 81 SER A O 1
ATOM 680 N N . ILE A 1 82 ? 6.263 -8.525 -10.689 1.00 91.81 82 ILE A N 1
ATOM 681 C CA . ILE A 1 82 ? 5.926 -9.322 -11.867 1.00 91.81 82 ILE A CA 1
ATOM 682 C C . ILE A 1 82 ? 5.634 -8.450 -13.087 1.00 91.81 82 ILE A C 1
ATOM 684 O O . ILE A 1 82 ? 6.003 -8.836 -14.186 1.00 91.81 82 ILE A O 1
ATOM 688 N N . PHE A 1 83 ? 5.051 -7.258 -12.917 1.00 91.12 83 PHE A N 1
ATOM 689 C CA . PHE A 1 83 ? 4.755 -6.367 -14.043 1.00 91.12 83 PHE A CA 1
ATOM 690 C C . PHE A 1 83 ? 6.038 -5.893 -14.728 1.00 91.12 83 PHE A C 1
ATOM 692 O O . PHE A 1 83 ? 6.135 -5.924 -15.951 1.00 91.12 83 PHE A O 1
ATOM 699 N N . TYR A 1 84 ? 7.057 -5.534 -13.941 1.00 90.06 84 TYR A N 1
ATOM 700 C CA . TYR A 1 84 ? 8.359 -5.148 -14.484 1.00 90.06 84 TYR A CA 1
ATOM 701 C C . TYR A 1 84 ? 9.069 -6.323 -15.154 1.00 90.06 84 TYR A C 1
ATOM 703 O O . TYR A 1 84 ? 9.639 -6.169 -16.230 1.00 90.06 84 TYR A O 1
ATOM 711 N N . TYR A 1 85 ? 9.001 -7.508 -14.543 1.00 91.50 85 TYR A N 1
ATOM 712 C CA . TYR A 1 85 ? 9.569 -8.720 -15.124 1.00 91.50 85 TYR A CA 1
ATOM 713 C C . TYR A 1 85 ? 8.902 -9.098 -16.452 1.00 91.50 85 TYR A C 1
ATOM 715 O O . TYR A 1 85 ? 9.613 -9.334 -17.424 1.00 91.50 85 TYR A O 1
ATOM 723 N N . LEU A 1 86 ? 7.564 -9.107 -16.513 1.00 91.50 86 LEU A N 1
ATOM 724 C CA . LEU A 1 86 ? 6.789 -9.387 -17.729 1.00 91.50 86 LEU A CA 1
ATOM 725 C C . LEU A 1 86 ? 7.121 -8.393 -18.844 1.00 91.50 86 LEU A C 1
ATOM 727 O O . LEU A 1 86 ? 7.385 -8.804 -19.971 1.00 91.50 86 LEU A O 1
ATOM 731 N N . ASN A 1 87 ? 7.218 -7.105 -18.514 1.00 90.00 87 ASN A N 1
ATOM 732 C CA . ASN A 1 87 ? 7.654 -6.099 -19.473 1.00 90.00 87 ASN A CA 1
ATOM 733 C C . ASN A 1 87 ? 9.077 -6.356 -19.985 1.00 90.00 87 ASN A C 1
ATOM 735 O O . ASN A 1 87 ? 9.340 -6.250 -21.179 1.00 90.00 87 ASN A O 1
ATOM 739 N N . ALA A 1 88 ? 9.998 -6.747 -19.097 1.00 88.44 88 ALA A N 1
ATOM 740 C CA . ALA A 1 88 ? 11.377 -7.048 -19.472 1.00 88.44 88 ALA A CA 1
ATOM 741 C C . ALA A 1 88 ? 11.502 -8.262 -20.410 1.00 88.44 88 ALA A C 1
ATOM 743 O O . ALA A 1 88 ? 12.454 -8.334 -21.184 1.00 88.44 88 ALA A O 1
ATOM 744 N N . ILE A 1 89 ? 10.563 -9.212 -20.357 1.00 89.38 89 ILE A N 1
ATOM 745 C CA . ILE A 1 89 ? 10.506 -10.357 -21.282 1.00 89.38 89 ILE A CA 1
ATOM 746 C C . ILE A 1 89 ? 9.619 -10.098 -22.519 1.00 89.38 89 ILE A C 1
ATOM 748 O O . ILE A 1 89 ? 9.383 -11.023 -23.296 1.00 89.38 89 ILE A O 1
ATOM 752 N N . GLY A 1 90 ? 9.137 -8.864 -22.707 1.00 87.31 90 GLY A N 1
ATOM 753 C CA . GLY A 1 90 ? 8.422 -8.427 -23.911 1.00 87.31 90 GLY A CA 1
ATOM 754 C C . GLY A 1 90 ? 6.905 -8.628 -23.892 1.00 87.31 90 GLY A C 1
ATOM 755 O O . GLY A 1 90 ? 6.284 -8.668 -24.955 1.00 87.31 90 GLY A O 1
ATOM 756 N N . TYR A 1 91 ? 6.306 -8.781 -22.709 1.00 88.69 91 TYR A N 1
ATOM 757 C CA . TYR A 1 91 ? 4.854 -8.855 -22.546 1.00 88.69 91 TYR A CA 1
ATOM 758 C C . TYR A 1 91 ? 4.296 -7.532 -22.035 1.00 88.69 91 TYR A C 1
ATOM 760 O O . TYR A 1 91 ? 4.820 -6.972 -21.073 1.00 88.69 91 TYR A O 1
ATOM 768 N N . GLN A 1 92 ? 3.182 -7.102 -22.619 1.00 87.31 92 GLN A N 1
ATOM 769 C CA . GLN A 1 92 ? 2.333 -6.029 -22.119 1.00 87.31 92 GLN A CA 1
ATOM 770 C C . GLN A 1 92 ? 0.953 -6.612 -21.819 1.00 87.31 92 GLN A C 1
ATOM 772 O O . GLN A 1 92 ? 0.292 -7.165 -22.694 1.00 87.31 92 GLN A O 1
ATOM 777 N N . TYR A 1 93 ? 0.529 -6.543 -20.555 1.00 84.81 93 TYR A N 1
ATOM 778 C CA . TYR A 1 93 ? -0.635 -7.281 -20.054 1.00 84.81 93 TYR A CA 1
ATOM 779 C C . TYR A 1 93 ? -0.547 -8.796 -20.337 1.00 84.81 93 TYR A C 1
ATOM 781 O O . TYR A 1 93 ? 0.151 -9.506 -19.614 1.00 84.81 93 TYR A O 1
ATOM 789 N N . LEU A 1 94 ? -1.264 -9.290 -21.352 1.00 84.06 94 LEU A N 1
ATOM 790 C CA . LEU A 1 94 ? -1.268 -10.692 -21.795 1.00 84.06 94 LEU A CA 1
ATOM 791 C C . LEU A 1 94 ? -0.778 -10.858 -23.240 1.00 84.06 94 LEU A C 1
ATOM 793 O O . LEU A 1 94 ? -0.669 -11.989 -23.713 1.00 84.06 94 LEU A O 1
ATOM 797 N N . ASP A 1 95 ? -0.453 -9.757 -23.914 1.00 85.88 95 ASP A N 1
ATOM 798 C CA . ASP A 1 95 ? -0.038 -9.749 -25.307 1.00 85.88 95 ASP A CA 1
ATOM 799 C C . ASP A 1 95 ? 1.483 -9.641 -25.401 1.00 85.88 95 ASP A C 1
ATOM 801 O O . ASP A 1 95 ? 2.135 -8.872 -24.689 1.00 85.88 95 ASP A O 1
ATOM 805 N N . TYR A 1 96 ? 2.066 -10.446 -26.286 1.00 86.75 96 TYR A N 1
ATOM 806 C CA . TYR A 1 96 ? 3.486 -10.357 -26.586 1.00 86.75 96 TYR A CA 1
ATOM 807 C C . TYR A 1 96 ? 3.714 -9.231 -27.594 1.00 86.75 96 TYR A C 1
ATOM 809 O O . TYR A 1 96 ? 3.380 -9.361 -28.771 1.00 86.75 96 TYR A O 1
ATOM 817 N N . THR A 1 97 ? 4.295 -8.129 -27.130 1.00 84.38 97 THR A N 1
ATOM 818 C CA . THR A 1 97 ? 4.587 -6.935 -27.941 1.00 84.38 97 THR A CA 1
ATOM 819 C C . THR A 1 97 ? 6.035 -6.903 -28.434 1.00 84.38 97 THR A C 1
ATOM 821 O O . THR A 1 97 ? 6.448 -5.956 -29.101 1.00 84.38 97 THR A O 1
ATOM 824 N N . GLY A 1 98 ? 6.819 -7.938 -28.115 1.00 75.81 98 GLY A N 1
ATOM 825 C CA . GLY A 1 98 ? 8.256 -7.972 -28.363 1.00 75.81 98 GLY A CA 1
ATOM 826 C C . GLY A 1 98 ? 9.046 -7.216 -27.296 1.00 75.81 98 GLY A C 1
ATOM 827 O O . GLY A 1 98 ? 8.493 -6.499 -26.462 1.00 75.81 98 GLY A O 1
ATOM 828 N N . ASN A 1 99 ? 10.370 -7.383 -27.312 1.00 67.62 99 ASN A N 1
ATOM 829 C CA . ASN A 1 99 ? 11.263 -6.647 -26.419 1.00 67.62 99 ASN A CA 1
ATOM 830 C C . ASN A 1 99 ? 11.297 -5.173 -26.851 1.00 67.62 99 ASN A C 1
ATOM 832 O O . ASN A 1 99 ? 12.091 -4.784 -27.704 1.00 67.62 99 ASN A O 1
ATOM 836 N N . SER A 1 100 ? 10.407 -4.360 -26.281 1.00 55.78 100 SER A N 1
ATOM 837 C CA . SER A 1 100 ? 10.234 -2.938 -26.611 1.00 55.78 100 SER A CA 1
ATOM 838 C C . SER A 1 100 ? 11.369 -2.046 -26.107 1.00 55.78 100 SER A C 1
ATOM 840 O O . SER A 1 100 ? 11.444 -0.871 -26.465 1.00 55.78 100 SER A O 1
ATOM 842 N N . VAL A 1 101 ? 12.278 -2.587 -25.297 1.00 55.78 101 VAL A N 1
ATOM 843 C CA . VAL A 1 101 ? 13.364 -1.823 -24.700 1.00 55.78 101 VAL A CA 1
ATOM 844 C C . VAL A 1 101 ? 14.700 -2.435 -25.100 1.00 55.78 101 VAL A C 1
ATOM 846 O O . VAL A 1 101 ? 14.941 -3.627 -24.903 1.00 55.78 101 VAL A O 1
ATOM 849 N N . MET A 1 102 ? 15.586 -1.596 -25.644 1.00 51.22 102 MET A N 1
ATOM 850 C CA . MET A 1 102 ? 17.013 -1.899 -25.767 1.00 51.22 102 MET A CA 1
ATOM 851 C C . MET A 1 102 ? 17.615 -1.996 -24.361 1.00 51.22 102 MET A C 1
ATOM 853 O O . MET A 1 102 ? 18.183 -1.037 -23.842 1.00 51.22 102 MET A O 1
ATOM 857 N N . PHE A 1 103 ? 17.428 -3.129 -23.697 1.00 58.56 103 PHE A N 1
ATOM 858 C CA . PHE A 1 103 ? 18.030 -3.368 -22.398 1.00 58.56 103 PHE A CA 1
ATOM 859 C C . PHE A 1 103 ? 19.467 -3.873 -22.562 1.00 58.56 103 PHE A C 1
ATOM 861 O O . PHE A 1 103 ? 19.744 -4.727 -23.398 1.00 58.56 103 PHE A O 1
ATOM 868 N N . GLN A 1 104 ? 20.375 -3.325 -21.751 1.00 57.75 104 GLN A N 1
ATOM 869 C CA . GLN A 1 104 ? 21.749 -3.811 -21.601 1.00 57.75 104 GLN A CA 1
ATOM 870 C C . GLN A 1 104 ? 21.755 -5.294 -21.190 1.00 57.75 104 GLN A C 1
ATOM 872 O O . GLN A 1 104 ? 20.864 -5.735 -20.461 1.00 57.75 104 GLN A O 1
ATOM 877 N N . ASP A 1 105 ? 22.794 -6.028 -21.599 1.00 59.19 105 ASP A N 1
ATOM 878 C CA . ASP A 1 105 ? 22.908 -7.494 -21.494 1.00 59.19 105 ASP A CA 1
ATOM 879 C C . ASP A 1 105 ? 22.712 -8.097 -20.076 1.00 59.19 105 ASP A C 1
ATOM 881 O O . ASP A 1 105 ? 22.533 -9.308 -19.955 1.00 59.19 105 ASP A O 1
ATOM 885 N N . ASP A 1 106 ? 22.693 -7.296 -18.995 1.00 78.50 106 ASP A N 1
ATOM 886 C CA . ASP A 1 106 ? 22.550 -7.771 -17.601 1.00 78.50 106 ASP A CA 1
ATOM 887 C C . ASP A 1 106 ? 21.219 -7.403 -16.903 1.00 78.50 106 ASP A C 1
ATOM 889 O O . ASP A 1 106 ? 21.070 -7.633 -15.700 1.00 78.50 106 ASP A O 1
ATOM 893 N N . ILE A 1 107 ? 20.206 -6.864 -17.602 1.00 86.69 107 ILE A N 1
ATOM 894 C CA . ILE A 1 107 ? 18.973 -6.426 -16.911 1.00 86.69 107 ILE A CA 1
ATOM 895 C C . ILE A 1 107 ? 18.274 -7.559 -16.147 1.00 86.69 107 ILE A C 1
ATOM 897 O O . ILE A 1 107 ? 17.812 -7.367 -15.021 1.00 86.69 107 ILE A O 1
ATOM 901 N N . TYR A 1 108 ? 18.225 -8.764 -16.718 1.00 89.88 108 TYR A N 1
ATOM 902 C CA . TYR A 1 108 ? 17.592 -9.909 -16.068 1.00 89.88 108 TYR A CA 1
ATOM 903 C C . TYR A 1 108 ? 18.341 -10.308 -14.793 1.00 89.88 108 TYR A C 1
ATOM 905 O O . TYR A 1 108 ? 17.710 -10.693 -13.806 1.00 89.88 108 TYR A O 1
ATOM 913 N N . GLY A 1 109 ? 19.668 -10.152 -14.7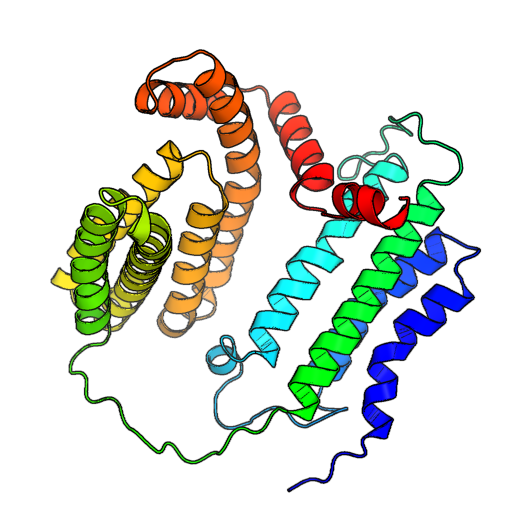89 1.00 91.06 109 GLY A N 1
ATOM 914 C CA . GLY A 1 109 ? 20.502 -10.330 -13.609 1.00 91.06 109 GLY A CA 1
ATOM 915 C C . GLY A 1 109 ? 20.157 -9.321 -12.519 1.00 91.06 109 GLY A C 1
ATOM 916 O O . GLY A 1 109 ? 19.953 -9.711 -11.367 1.00 91.06 109 GLY A O 1
ATOM 917 N N . SER A 1 110 ? 20.012 -8.041 -12.868 1.00 91.75 110 SER A N 1
ATOM 918 C CA . SER A 1 110 ? 19.596 -6.997 -11.922 1.00 91.75 110 SER A CA 1
ATOM 919 C C . SER A 1 110 ? 18.185 -7.227 -11.370 1.00 91.75 110 SER A C 1
ATOM 921 O O . SER A 1 110 ? 17.998 -7.160 -10.154 1.00 91.75 110 SER A O 1
ATOM 923 N N . ILE A 1 111 ? 17.211 -7.586 -12.215 1.00 92.75 111 ILE A N 1
ATOM 924 C CA . ILE A 1 111 ? 15.838 -7.896 -11.778 1.00 92.75 111 ILE A CA 1
ATOM 925 C C . ILE A 1 111 ? 15.842 -9.075 -10.794 1.00 92.75 111 ILE A C 1
ATOM 927 O O . ILE A 1 111 ? 15.229 -8.997 -9.724 1.00 92.75 111 ILE A O 1
ATOM 931 N N . ALA A 1 112 ? 16.562 -10.155 -11.119 1.00 94.12 112 ALA A N 1
ATOM 932 C CA . ALA A 1 112 ? 16.675 -11.326 -10.252 1.00 94.12 112 ALA A CA 1
ATOM 933 C C . ALA A 1 112 ? 17.335 -10.983 -8.905 1.00 94.12 112 ALA A C 1
ATOM 935 O O . ALA A 1 112 ? 16.817 -11.368 -7.855 1.00 94.12 112 ALA A O 1
ATOM 936 N N . LYS A 1 113 ? 18.424 -10.199 -8.911 1.00 93.88 113 LYS A N 1
ATOM 937 C CA . LYS A 1 113 ? 19.097 -9.718 -7.689 1.00 93.88 113 LYS A CA 1
ATOM 938 C C . LYS A 1 113 ? 18.160 -8.881 -6.813 1.00 93.88 113 LYS A C 1
ATOM 940 O O . LYS A 1 113 ? 18.075 -9.124 -5.610 1.00 93.88 113 LYS A O 1
ATOM 945 N N . CYS A 1 114 ? 17.423 -7.936 -7.398 1.00 93.62 114 CYS A N 1
ATOM 946 C CA . CYS A 1 114 ? 16.454 -7.115 -6.670 1.00 93.62 114 CYS A CA 1
ATOM 947 C C . CYS A 1 114 ? 15.357 -7.970 -6.021 1.00 93.62 114 CYS A C 1
ATOM 949 O O . CYS A 1 114 ? 15.097 -7.838 -4.824 1.00 93.62 114 CYS A O 1
ATOM 951 N N . GLN A 1 115 ? 14.767 -8.908 -6.769 1.00 94.50 115 GLN A N 1
ATOM 952 C CA . GLN A 1 115 ? 13.742 -9.804 -6.228 1.00 94.50 115 GLN A CA 1
ATOM 953 C C . GLN A 1 115 ? 14.295 -10.720 -5.122 1.00 94.50 115 GLN A C 1
ATOM 955 O O . GLN A 1 115 ? 13.621 -10.974 -4.120 1.00 94.50 115 GLN A O 1
ATOM 960 N N . MET A 1 116 ? 15.541 -11.182 -5.263 1.00 95.00 116 MET A N 1
ATOM 961 C CA . MET A 1 116 ? 16.248 -11.949 -4.237 1.00 95.00 116 MET A CA 1
ATOM 962 C C . MET A 1 116 ? 16.425 -11.136 -2.941 1.00 95.00 116 MET A C 1
ATOM 964 O O . MET A 1 116 ? 16.212 -11.658 -1.844 1.00 95.00 116 MET A O 1
ATOM 968 N N . PHE A 1 117 ? 16.753 -9.845 -3.034 1.00 94.50 117 PHE A N 1
ATOM 969 C CA . PHE A 1 117 ? 16.812 -8.979 -1.854 1.00 94.50 117 PHE A CA 1
ATOM 970 C C . PHE A 1 117 ? 15.436 -8.711 -1.242 1.00 94.50 117 PHE A C 1
ATOM 972 O O . PHE A 1 117 ? 15.327 -8.668 -0.015 1.00 94.50 117 PHE A O 1
ATOM 979 N N . TYR A 1 118 ? 14.373 -8.614 -2.047 1.00 93.62 118 TYR A N 1
ATOM 980 C CA . TYR A 1 118 ? 13.009 -8.522 -1.516 1.00 93.62 118 TYR A CA 1
ATOM 981 C C . TYR A 1 118 ? 12.626 -9.740 -0.682 1.00 93.62 118 TYR A C 1
ATOM 983 O O . TYR A 1 118 ? 12.113 -9.571 0.424 1.00 93.62 118 TYR A O 1
ATOM 991 N N . VAL A 1 119 ? 12.905 -10.962 -1.149 1.00 95.00 119 VAL A N 1
ATOM 992 C CA . VAL A 1 119 ? 12.564 -12.161 -0.368 1.00 95.00 119 VAL A CA 1
ATOM 993 C C . VAL A 1 119 ? 13.416 -12.289 0.901 1.00 95.00 119 VAL A C 1
ATOM 995 O O . VAL A 1 119 ? 12.903 -12.702 1.942 1.00 95.00 119 VAL A O 1
ATOM 998 N N . LEU A 1 120 ? 14.683 -11.856 0.867 1.00 96.00 120 LEU A N 1
ATOM 999 C CA . LEU A 1 120 ? 15.528 -11.770 2.062 1.00 96.00 120 LEU A CA 1
ATOM 1000 C C . LEU A 1 120 ? 14.959 -10.782 3.088 1.00 96.00 120 LEU A C 1
ATOM 1002 O O . LEU A 1 120 ? 14.835 -11.116 4.269 1.00 96.00 120 LEU A O 1
ATOM 1006 N N . ALA A 1 121 ? 14.594 -9.581 2.635 1.00 94.25 121 ALA A N 1
ATOM 1007 C CA . ALA A 1 121 ? 13.994 -8.552 3.475 1.00 94.25 121 ALA A CA 1
ATOM 1008 C C . ALA A 1 121 ? 12.655 -9.020 4.061 1.00 94.25 121 ALA A C 1
ATOM 1010 O O . ALA A 1 121 ? 12.407 -8.818 5.251 1.00 94.25 121 ALA A O 1
ATOM 1011 N N . HIS A 1 122 ? 11.836 -9.726 3.274 1.00 94.62 122 HIS A N 1
ATOM 1012 C CA . HIS A 1 122 ? 10.596 -10.334 3.749 1.00 94.62 122 HIS A CA 1
ATOM 1013 C C . HIS A 1 122 ? 10.863 -11.339 4.877 1.00 94.62 122 HIS A C 1
ATOM 1015 O O . HIS A 1 122 ? 10.254 -11.254 5.946 1.00 94.62 122 HIS A O 1
ATOM 1021 N N . GLY A 1 123 ? 11.811 -12.259 4.668 1.00 95.06 123 GLY A N 1
ATOM 1022 C CA . GLY A 1 123 ? 12.191 -13.257 5.665 1.00 95.06 123 GLY A CA 1
ATOM 1023 C C . GLY A 1 123 ? 12.698 -12.614 6.957 1.00 95.06 123 GLY A C 1
ATOM 1024 O O . GLY A 1 123 ? 12.254 -12.985 8.044 1.00 95.06 123 GLY A O 1
ATOM 1025 N N . ALA A 1 124 ? 13.558 -11.597 6.849 1.00 95.44 124 ALA A N 1
ATOM 1026 C CA . ALA A 1 124 ? 14.086 -10.856 7.993 1.00 95.44 124 ALA A CA 1
ATOM 1027 C C . ALA A 1 124 ? 13.000 -10.085 8.762 1.00 95.44 124 ALA A C 1
ATOM 1029 O O . ALA A 1 124 ? 12.955 -10.153 9.994 1.00 95.44 124 ALA A O 1
ATOM 1030 N N . LEU A 1 125 ? 12.093 -9.405 8.051 1.00 94.38 125 LEU A N 1
ATOM 1031 C CA . LEU A 1 125 ? 10.958 -8.694 8.642 1.00 94.38 125 LEU A CA 1
ATOM 1032 C C . LEU A 1 125 ? 10.081 -9.651 9.455 1.00 94.38 125 LEU A C 1
ATOM 1034 O O . LEU A 1 125 ? 9.782 -9.402 10.624 1.00 94.38 125 LEU A O 1
ATOM 1038 N N . VAL A 1 126 ? 9.695 -10.770 8.846 1.00 94.25 126 VAL A N 1
ATOM 1039 C CA . VAL A 1 126 ? 8.809 -11.752 9.472 1.00 94.25 126 VAL A CA 1
ATOM 1040 C C . VAL A 1 126 ? 9.484 -12.458 10.636 1.00 94.25 126 VAL A C 1
ATOM 1042 O O . VAL A 1 126 ? 8.853 -12.644 11.677 1.00 94.25 126 VAL A O 1
ATOM 1045 N N . HIS A 1 127 ? 10.767 -12.798 10.506 1.00 94.94 127 HIS A N 1
ATOM 1046 C CA . HIS A 1 127 ? 11.556 -13.328 11.612 1.00 94.94 127 HIS A CA 1
ATOM 1047 C C . HIS A 1 127 ? 11.530 -12.356 12.800 1.00 94.94 127 HIS A C 1
ATOM 1049 O O . HIS A 1 127 ? 11.157 -12.761 13.901 1.00 94.94 127 HIS A O 1
ATOM 1055 N N . GLY A 1 128 ? 11.833 -11.072 12.580 1.00 93.19 128 GLY A N 1
ATOM 1056 C CA . GLY A 1 128 ? 11.807 -10.054 13.633 1.00 93.19 128 GLY A CA 1
ATOM 1057 C C . GLY A 1 128 ? 10.444 -9.948 14.322 1.00 93.19 128 GLY A C 1
ATOM 1058 O O . GLY A 1 128 ? 10.369 -9.992 15.555 1.00 93.19 128 GLY A O 1
ATOM 1059 N N . ILE A 1 129 ? 9.362 -9.892 13.533 1.00 92.75 129 ILE A N 1
ATOM 1060 C CA . ILE A 1 129 ? 7.992 -9.850 14.057 1.00 92.75 129 ILE A CA 1
ATOM 1061 C C . ILE A 1 129 ? 7.708 -11.100 14.892 1.00 92.75 129 ILE A C 1
ATOM 1063 O O . ILE A 1 129 ? 7.343 -10.971 16.056 1.00 92.75 129 ILE A O 1
ATOM 1067 N N . LEU A 1 130 ? 7.897 -12.305 14.346 1.00 92.00 130 LEU A N 1
ATOM 1068 C CA . LEU A 1 130 ? 7.571 -13.558 15.035 1.00 92.00 130 LEU A CA 1
ATOM 1069 C C . LEU A 1 130 ? 8.416 -13.767 16.298 1.00 92.00 130 LEU A C 1
ATOM 1071 O O . LEU A 1 130 ? 7.881 -14.189 17.327 1.00 92.00 130 LEU A O 1
ATOM 1075 N N . ALA A 1 131 ? 9.707 -13.433 16.258 1.00 91.25 131 ALA A N 1
ATOM 1076 C CA . ALA A 1 131 ? 10.605 -13.566 17.402 1.00 91.25 131 ALA A CA 1
ATOM 1077 C C . ALA A 1 131 ? 10.151 -12.701 18.587 1.00 91.25 131 ALA A C 1
ATOM 1079 O O . ALA A 1 131 ? 10.155 -13.172 19.725 1.00 91.25 131 ALA A O 1
ATOM 1080 N N . LYS A 1 132 ? 9.705 -11.467 18.321 1.00 90.12 132 LYS A N 1
ATOM 1081 C CA . LYS A 1 132 ? 9.232 -10.519 19.345 1.00 90.12 132 LYS A CA 1
ATOM 1082 C C . LYS A 1 132 ? 7.724 -10.532 19.568 1.00 90.12 132 LYS A C 1
ATOM 1084 O O . LYS A 1 132 ? 7.237 -9.810 20.429 1.00 90.12 132 LYS A O 1
ATOM 1089 N N . MET A 1 133 ? 6.994 -11.363 18.829 1.00 88.19 133 MET A N 1
ATOM 1090 C CA . MET A 1 133 ? 5.550 -11.500 18.954 1.00 88.19 133 MET A CA 1
ATOM 1091 C C . MET A 1 133 ? 5.189 -12.057 20.332 1.00 88.19 133 MET A C 1
ATOM 1093 O O . MET A 1 133 ? 5.247 -13.270 20.551 1.00 88.19 133 MET A O 1
ATOM 1097 N N . ASP A 1 134 ? 4.814 -11.175 21.244 1.00 83.94 134 ASP A N 1
ATOM 1098 C CA . ASP A 1 134 ? 4.271 -11.524 22.546 1.00 83.94 134 ASP A CA 1
ATOM 1099 C C . ASP A 1 134 ? 3.006 -10.701 22.765 1.00 83.94 134 ASP A C 1
ATOM 1101 O O . ASP A 1 134 ? 3.047 -9.474 22.858 1.00 83.94 134 ASP A O 1
ATOM 1105 N N . TYR A 1 135 ? 1.864 -11.380 22.740 1.00 76.00 135 TYR A N 1
ATOM 1106 C CA . TYR A 1 135 ? 0.570 -10.749 22.942 1.00 76.00 135 TYR A CA 1
ATOM 1107 C C . TYR A 1 135 ? 0.044 -11.201 24.296 1.00 76.00 135 TYR A C 1
ATOM 1109 O O . TYR A 1 135 ? -0.521 -12.297 24.382 1.00 76.00 135 TYR A O 1
ATOM 1117 N N . PRO A 1 136 ? 0.240 -10.399 25.357 1.00 67.44 136 PRO A N 1
ATOM 1118 C CA . PRO A 1 136 ? -0.364 -10.700 26.638 1.00 67.44 136 PRO A CA 1
ATOM 1119 C C . PRO A 1 136 ? -1.883 -10.716 26.458 1.00 67.44 136 PRO A C 1
ATOM 1121 O O . PRO A 1 136 ? -2.475 -9.783 25.917 1.00 67.44 136 PRO A O 1
ATOM 1124 N N . ILE A 1 137 ? -2.507 -11.810 26.888 1.00 66.00 137 ILE A N 1
ATOM 1125 C CA . ILE A 1 137 ? -3.950 -12.054 26.738 1.00 66.00 137 ILE A CA 1
ATOM 1126 C C . ILE A 1 137 ? -4.763 -11.099 27.640 1.00 66.00 137 ILE A C 1
ATOM 1128 O O . ILE A 1 137 ? -5.968 -10.916 27.462 1.00 66.00 137 ILE A O 1
ATOM 1132 N N . GLU A 1 138 ? -4.111 -10.437 28.595 1.00 66.69 138 GLU A N 1
ATOM 1133 C CA . GLU A 1 138 ? -4.762 -9.585 29.580 1.00 66.69 138 GLU A CA 1
ATOM 1134 C C . GLU A 1 138 ? -5.063 -8.189 29.022 1.00 66.69 138 GLU A C 1
ATOM 1136 O O . GLU A 1 138 ? -4.190 -7.329 28.872 1.00 66.69 138 GLU A O 1
ATOM 1141 N N . LYS A 1 139 ? -6.348 -7.935 28.755 1.00 63.34 139 LYS A N 1
ATOM 1142 C CA . LYS A 1 139 ? -6.872 -6.588 28.499 1.00 63.34 139 LYS A CA 1
ATOM 1143 C C . LYS A 1 139 ? -6.712 -5.737 29.762 1.00 63.34 139 LYS A C 1
ATOM 1145 O O . LYS A 1 139 ? -7.591 -5.718 30.617 1.00 63.34 139 LYS A O 1
ATOM 1150 N N . LYS A 1 140 ? -5.589 -5.026 29.876 1.00 67.25 140 LYS A N 1
ATOM 1151 C CA . LYS A 1 140 ? -5.275 -4.192 31.049 1.00 67.25 140 LYS A CA 1
ATOM 1152 C C . LYS A 1 140 ? -6.151 -2.937 31.160 1.00 67.25 140 LYS A C 1
ATOM 1154 O O . LYS A 1 140 ? -6.338 -2.417 32.255 1.00 67.25 140 LYS A O 1
ATOM 1159 N N . TYR A 1 141 ? -6.703 -2.461 30.043 1.00 70.75 141 TYR A N 1
ATOM 1160 C CA . TYR A 1 141 ? -7.511 -1.244 29.988 1.00 70.75 141 TYR A CA 1
ATOM 1161 C C . TYR A 1 141 ? -8.736 -1.450 29.100 1.00 70.75 141 TYR A C 1
ATOM 1163 O O . TYR A 1 141 ? -8.620 -1.934 27.974 1.00 70.75 141 TYR A O 1
ATOM 1171 N N . ASN A 1 142 ? -9.902 -1.041 29.596 1.00 70.75 142 ASN A N 1
ATOM 1172 C CA . ASN A 1 142 ? -11.118 -0.928 28.800 1.00 70.75 142 ASN A CA 1
ATOM 1173 C C . ASN A 1 142 ? -11.348 0.550 28.492 1.00 70.75 142 ASN A C 1
ATOM 1175 O O . ASN A 1 142 ? -11.436 1.373 29.402 1.00 70.75 142 ASN A O 1
ATOM 1179 N N . LEU A 1 143 ? -11.430 0.890 27.208 1.00 71.50 143 LEU A N 1
ATOM 1180 C CA . LEU A 1 143 ? -11.747 2.248 26.789 1.00 71.50 143 LEU A CA 1
ATOM 1181 C C . LEU A 1 143 ? -13.244 2.491 27.019 1.00 71.50 143 LEU A C 1
ATOM 1183 O O . LEU A 1 143 ? -14.077 1.896 26.335 1.00 71.50 143 LEU A O 1
ATOM 1187 N N . TYR A 1 144 ? -13.591 3.358 27.969 1.00 73.31 144 TYR A N 1
ATOM 1188 C CA . TYR A 1 144 ? -14.978 3.765 28.170 1.00 73.31 144 TYR A CA 1
ATOM 1189 C C . TYR A 1 144 ? -15.290 4.958 27.265 1.00 73.31 144 TYR A C 1
ATOM 1191 O O . TYR A 1 144 ? -15.059 6.111 27.619 1.00 73.31 144 TYR A O 1
ATOM 1199 N N . THR A 1 145 ? -15.786 4.671 26.064 1.00 77.44 145 THR A N 1
ATOM 1200 C CA . THR A 1 145 ? -16.386 5.681 25.190 1.00 77.44 145 THR A CA 1
ATOM 1201 C C . THR A 1 145 ? -17.826 5.293 24.901 1.00 77.44 145 THR A C 1
ATOM 1203 O O . THR A 1 145 ? -18.111 4.141 24.576 1.00 77.44 145 THR A O 1
ATOM 1206 N N . SER A 1 146 ? -18.741 6.258 25.000 1.00 78.12 146 SER A N 1
ATOM 1207 C CA . SER A 1 146 ? -20.144 6.052 24.626 1.00 78.12 146 SER A CA 1
ATOM 1208 C C . SER A 1 146 ? -20.316 5.832 23.120 1.00 78.12 146 SER A C 1
ATOM 1210 O O . SER A 1 146 ? -21.368 5.369 22.683 1.00 78.12 146 SER A O 1
ATOM 1212 N N . SER A 1 147 ? -19.312 6.202 22.313 1.00 86.81 147 SER A N 1
ATOM 1213 C CA . SER A 1 147 ? -19.353 6.133 20.854 1.00 86.81 147 SER A CA 1
ATOM 1214 C C . SER A 1 147 ? -17.969 6.309 20.251 1.00 86.81 147 SER A C 1
ATOM 1216 O O . SER A 1 147 ? -17.309 7.337 20.443 1.00 86.81 147 SER A O 1
ATOM 1218 N N . MET A 1 148 ? -17.539 5.312 19.486 1.00 86.88 148 MET A N 1
ATOM 1219 C CA . MET A 1 148 ? -16.267 5.368 18.780 1.00 86.88 148 MET A CA 1
ATOM 1220 C C . MET A 1 148 ? -16.335 6.403 17.654 1.00 86.88 148 MET A C 1
ATOM 1222 O O . MET A 1 148 ? -15.378 7.149 17.450 1.00 86.88 148 MET A O 1
ATOM 1226 N N . SER A 1 149 ? -17.488 6.532 16.984 1.00 89.94 149 SER A N 1
ATOM 1227 C CA . SER A 1 149 ? -17.673 7.557 15.951 1.00 89.94 149 SER A CA 1
ATOM 1228 C C . SER A 1 149 ? -17.577 8.981 16.507 1.00 89.94 149 SER A C 1
ATOM 1230 O O . SER A 1 149 ? -17.043 9.846 15.822 1.00 89.94 149 SER A O 1
ATOM 1232 N N . ASN A 1 150 ? -18.057 9.246 17.732 1.00 92.00 150 ASN A N 1
ATOM 1233 C CA . ASN A 1 150 ? -17.896 10.557 18.381 1.00 92.00 150 ASN A CA 1
ATOM 1234 C C . ASN A 1 150 ? -16.429 10.855 18.698 1.00 92.00 150 ASN A C 1
ATOM 1236 O O . ASN A 1 150 ? -15.952 11.948 18.410 1.00 92.00 150 ASN A O 1
ATOM 1240 N N . LEU A 1 151 ? -15.723 9.884 19.285 1.00 92.25 151 LEU A N 1
ATOM 1241 C CA . LEU A 1 151 ? -14.318 10.043 19.657 1.00 92.25 151 LEU A CA 1
ATOM 1242 C C . LEU A 1 151 ? -13.455 10.347 18.427 1.00 92.25 151 LEU A C 1
ATOM 1244 O O . LEU A 1 151 ? -12.695 11.312 18.422 1.00 92.25 151 LEU A O 1
ATOM 1248 N N . LEU A 1 152 ? -13.607 9.545 17.373 1.00 93.19 152 LEU A N 1
ATOM 1249 C CA . LEU A 1 152 ? -12.826 9.683 16.147 1.00 93.19 152 LEU A CA 1
ATOM 1250 C C . LEU A 1 152 ? -13.178 10.956 15.368 1.00 93.19 152 LEU A C 1
ATOM 1252 O O . LEU A 1 152 ? -12.275 11.613 14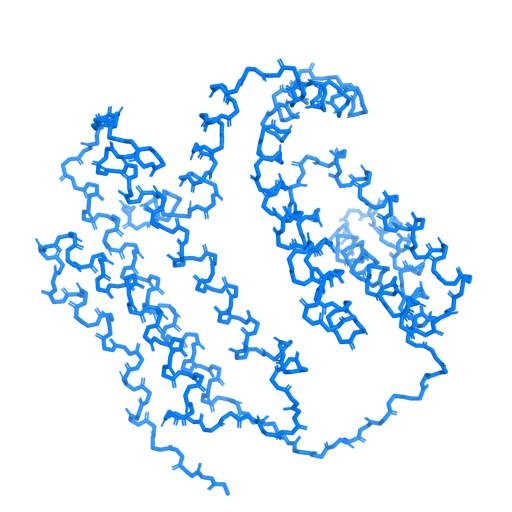.851 1.00 93.19 152 LEU A O 1
ATOM 1256 N N . LEU A 1 153 ? -14.458 11.353 15.331 1.00 92.81 153 LEU A N 1
ATOM 1257 C CA . LEU A 1 153 ? -14.845 12.660 14.789 1.00 92.81 153 LEU A CA 1
ATOM 1258 C C . LEU A 1 153 ? -14.226 13.805 15.589 1.00 92.81 153 LEU A C 1
ATOM 1260 O O . LEU A 1 153 ? -13.711 14.740 14.987 1.00 92.81 153 LEU A O 1
ATOM 1264 N N . GLY A 1 154 ? -14.229 13.722 16.921 1.00 92.50 154 GLY A N 1
ATOM 1265 C CA . GLY A 1 154 ? -13.593 14.719 17.782 1.00 92.50 154 GLY A CA 1
ATOM 1266 C C . GLY A 1 154 ? -12.102 14.870 17.477 1.00 92.50 154 GLY A C 1
ATOM 1267 O O . GLY A 1 154 ? -11.631 15.985 17.270 1.00 92.50 154 GLY A O 1
ATOM 1268 N N . ILE A 1 155 ? -11.377 13.752 17.354 1.00 94.00 155 ILE A N 1
ATOM 1269 C CA . ILE A 1 155 ? -9.965 13.751 16.938 1.00 94.00 155 ILE A CA 1
ATOM 1270 C C . ILE A 1 155 ? -9.814 14.408 15.561 1.00 94.00 155 ILE A C 1
ATOM 1272 O O . ILE A 1 155 ? -8.976 15.288 15.392 1.00 94.00 155 ILE A O 1
ATOM 1276 N N . SER A 1 156 ? -10.647 14.031 14.588 1.00 92.88 156 SER A N 1
ATOM 1277 C CA . SER A 1 156 ? -10.592 14.584 13.232 1.00 92.88 156 SER A CA 1
ATOM 1278 C C . SER A 1 156 ? -10.788 16.104 13.209 1.00 92.88 156 SER A C 1
ATOM 1280 O O . SER A 1 156 ? -9.971 16.826 12.628 1.00 92.88 156 SER A O 1
ATOM 1282 N N . VAL A 1 157 ? -11.811 16.596 13.910 1.00 91.81 157 VAL A N 1
ATOM 1283 C CA . VAL A 1 157 ? -12.169 18.019 13.980 1.00 91.81 157 VAL A CA 1
ATOM 1284 C C . VAL A 1 157 ? -11.136 18.842 14.748 1.00 91.81 157 VAL A C 1
ATOM 1286 O O . VAL A 1 157 ? -10.948 20.005 14.420 1.00 91.81 157 VAL A O 1
ATOM 1289 N N . ILE A 1 158 ? -10.443 18.271 15.736 1.00 94.25 158 ILE A N 1
ATOM 1290 C CA . ILE A 1 158 ? -9.385 18.975 16.480 1.00 94.25 158 ILE A CA 1
ATOM 1291 C C . ILE A 1 158 ? -8.071 18.987 15.690 1.00 94.25 158 ILE A C 1
ATOM 1293 O O . ILE A 1 158 ? -7.399 20.016 15.601 1.00 94.25 158 ILE A O 1
ATOM 1297 N N . CYS A 1 159 ? -7.692 17.853 15.099 1.00 94.00 159 CYS A N 1
ATOM 1298 C CA . CYS A 1 159 ? -6.417 17.722 14.401 1.00 94.00 159 CYS A CA 1
ATOM 1299 C C . CYS A 1 159 ? -6.368 18.519 13.094 1.00 94.00 159 CYS A C 1
ATOM 1301 O O . CYS A 1 159 ? -5.293 18.997 12.745 1.00 94.00 159 CYS A O 1
ATOM 1303 N N . LEU A 1 160 ? -7.491 18.705 12.388 1.00 90.44 160 LEU A N 1
ATOM 1304 C CA . LEU A 1 160 ? -7.497 19.437 11.115 1.00 90.44 160 LEU A CA 1
ATOM 1305 C C . LEU A 1 160 ? -7.139 20.933 11.279 1.00 90.44 160 LEU A C 1
ATOM 1307 O O . LEU A 1 160 ? -6.188 21.377 10.633 1.00 90.44 160 LEU A O 1
ATOM 1311 N N . PRO A 1 161 ? -7.795 21.718 12.161 1.00 91.62 161 PRO A N 1
ATOM 1312 C CA . PRO A 1 161 ? -7.409 23.104 12.424 1.00 91.62 161 PRO A CA 1
ATOM 1313 C C . PRO A 1 161 ? -5.999 23.225 12.997 1.00 91.62 161 PRO A C 1
ATOM 1315 O O . PRO A 1 161 ? -5.249 24.102 12.576 1.00 91.62 161 PRO A O 1
ATOM 1318 N N . LEU A 1 162 ? -5.610 22.339 13.923 1.00 93.44 162 LEU A N 1
ATOM 1319 C CA . LEU A 1 162 ? -4.251 22.340 14.473 1.00 93.44 162 LEU A CA 1
ATOM 1320 C C . LEU A 1 162 ? -3.207 22.077 13.388 1.00 93.44 162 LEU A C 1
ATOM 1322 O O . LEU A 1 162 ? -2.199 22.777 13.330 1.00 93.44 162 LEU A O 1
ATOM 1326 N N . GLY A 1 163 ? -3.477 21.122 12.496 1.00 91.69 163 GLY A N 1
ATOM 1327 C CA . GLY A 1 163 ? -2.646 20.851 11.332 1.00 91.69 163 GLY A CA 1
ATOM 1328 C C . GLY A 1 163 ? -2.489 22.097 10.465 1.00 91.69 163 GLY A C 1
ATOM 1329 O O . GLY A 1 163 ? -1.364 22.491 10.159 1.00 91.69 163 GLY A O 1
ATOM 1330 N N . TYR A 1 164 ? -3.589 22.783 10.146 1.00 90.06 164 TYR A N 1
ATOM 1331 C CA . TYR A 1 164 ? -3.548 24.022 9.367 1.00 90.06 164 TYR A CA 1
ATOM 1332 C C . TYR A 1 164 ? -2.737 25.136 10.051 1.00 90.06 164 TYR A C 1
ATOM 1334 O O . TYR A 1 164 ? -1.889 25.759 9.410 1.00 90.06 164 TYR A O 1
ATOM 1342 N N . LEU A 1 165 ? -2.948 25.364 11.352 1.00 93.38 165 LEU A N 1
ATOM 1343 C CA . LEU A 1 165 ? -2.214 26.373 12.126 1.00 93.38 165 LEU A CA 1
ATOM 1344 C C . LEU A 1 165 ? -0.713 26.069 12.171 1.00 93.38 165 LEU A C 1
ATOM 1346 O O . LEU A 1 165 ? 0.108 26.956 11.945 1.00 93.38 165 LEU A O 1
ATOM 1350 N N . PHE A 1 166 ? -0.348 24.807 12.400 1.00 94.06 166 PHE A N 1
ATOM 1351 C CA . PHE A 1 166 ? 1.049 24.378 12.449 1.00 94.06 166 PHE A CA 1
ATOM 1352 C C . PHE A 1 166 ? 1.727 24.488 11.081 1.00 94.06 166 PHE A C 1
ATOM 1354 O O . PHE A 1 166 ? 2.917 24.778 11.012 1.00 94.06 166 PHE A O 1
ATOM 1361 N N . GLY A 1 167 ? 0.969 24.349 9.990 1.00 90.25 167 GLY A N 1
ATOM 1362 C CA . GLY A 1 167 ? 1.474 24.534 8.629 1.00 90.25 167 GLY A CA 1
ATOM 1363 C C . GLY A 1 167 ? 1.906 25.971 8.322 1.00 90.25 167 GLY A C 1
ATOM 1364 O O . GLY A 1 167 ? 2.698 26.186 7.409 1.00 90.25 167 GLY A O 1
ATOM 1365 N N . LYS A 1 168 ? 1.434 26.962 9.092 1.00 92.19 168 LYS A N 1
ATOM 1366 C CA . LYS A 1 168 ? 1.845 28.369 8.943 1.00 92.19 168 LYS A CA 1
ATOM 1367 C C . LYS A 1 168 ? 3.191 28.680 9.595 1.00 92.19 168 LYS A C 1
ATOM 1369 O O . LYS A 1 168 ? 3.783 29.710 9.288 1.00 92.19 168 LYS A O 1
ATOM 1374 N N . VAL A 1 169 ? 3.678 27.812 10.481 1.00 92.69 169 VAL A N 1
ATOM 1375 C CA . VAL A 1 169 ? 4.940 28.002 11.202 1.00 92.69 169 VAL A CA 1
ATOM 1376 C C . VAL A 1 169 ? 5.961 27.009 10.659 1.00 92.69 169 VAL A C 1
ATOM 1378 O O . VAL A 1 169 ? 5.800 25.804 10.825 1.00 92.69 169 VAL A O 1
ATOM 1381 N N . GLY A 1 170 ? 7.040 27.498 10.037 1.00 89.38 170 GLY A N 1
ATOM 1382 C CA . GLY A 1 170 ? 8.019 26.642 9.347 1.00 89.38 170 GLY A CA 1
ATOM 1383 C C . GLY A 1 170 ? 8.550 25.481 10.201 1.00 89.38 170 GLY A C 1
ATOM 1384 O O . GLY A 1 170 ? 8.582 24.342 9.735 1.00 89.38 170 GLY A O 1
ATOM 1385 N N . ALA A 1 171 ? 8.858 25.737 11.478 1.00 89.56 171 ALA A N 1
ATOM 1386 C CA . ALA A 1 171 ? 9.337 24.723 12.424 1.00 89.56 171 ALA A CA 1
ATOM 1387 C C . ALA A 1 171 ? 8.294 23.640 12.781 1.00 89.56 171 ALA A C 1
ATOM 1389 O O . ALA A 1 171 ? 8.670 22.545 13.190 1.00 89.56 171 ALA A O 1
ATOM 1390 N N . LEU A 1 172 ? 6.995 23.919 12.620 1.00 91.06 172 LEU A N 1
ATOM 1391 C CA . LEU A 1 172 ? 5.897 22.996 12.942 1.00 91.06 172 LEU A CA 1
ATOM 1392 C C . LEU A 1 172 ? 5.283 22.323 11.705 1.00 91.06 172 LEU A C 1
ATOM 1394 O O . LEU A 1 172 ? 4.388 21.487 11.837 1.00 91.06 172 LEU A O 1
ATOM 1398 N N . SER A 1 173 ? 5.786 22.628 10.509 1.00 89.88 173 SER A N 1
ATOM 1399 C CA . SER A 1 173 ? 5.284 22.080 9.242 1.00 89.88 173 SER A CA 1
ATOM 1400 C C . SER A 1 173 ? 5.257 20.544 9.206 1.00 89.88 173 SER A C 1
ATOM 1402 O O . SER A 1 173 ? 4.312 19.957 8.688 1.00 89.88 173 SER A O 1
ATOM 1404 N N . GLN A 1 174 ? 6.219 19.866 9.837 1.00 88.69 174 GLN A N 1
ATOM 1405 C CA . GLN A 1 174 ? 6.229 18.399 9.917 1.00 88.69 174 GLN A CA 1
ATOM 1406 C C . GLN A 1 174 ? 5.064 17.848 10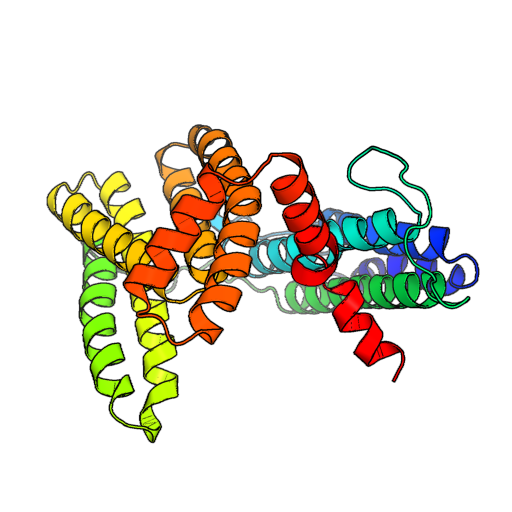.753 1.00 88.69 174 GLN A C 1
ATOM 1408 O O . GLN A 1 174 ? 4.441 16.853 10.384 1.00 88.69 174 GLN A O 1
ATOM 1413 N N . PHE A 1 175 ? 4.704 18.525 11.846 1.00 91.50 175 PHE A N 1
ATOM 1414 C CA . PHE A 1 175 ? 3.533 18.160 12.644 1.00 91.50 175 PHE A CA 1
ATOM 1415 C C . PHE A 1 175 ? 2.231 18.445 11.898 1.00 91.50 175 PHE A C 1
ATOM 1417 O O . PHE A 1 175 ? 1.276 17.689 12.048 1.00 91.50 175 PHE A O 1
ATOM 1424 N N . SER A 1 176 ? 2.198 19.488 11.063 1.00 90.81 176 SER A N 1
ATOM 1425 C CA . SER A 1 176 ? 1.053 19.780 10.194 1.00 90.81 176 SER A CA 1
ATOM 1426 C C . SER A 1 176 ? 0.703 18.592 9.297 1.00 90.81 176 SER A C 1
ATOM 1428 O O . SER A 1 176 ? -0.460 18.182 9.250 1.00 90.81 176 SER A O 1
ATOM 1430 N N . VAL A 1 177 ? 1.711 17.985 8.661 1.00 86.56 177 VAL A N 1
ATOM 1431 C CA . VAL A 1 177 ? 1.531 16.802 7.805 1.00 86.56 177 VAL A CA 1
ATOM 1432 C C . VAL A 1 177 ? 0.935 15.642 8.605 1.00 86.56 177 VAL A C 1
ATOM 1434 O O . VAL A 1 177 ? -0.072 15.062 8.198 1.00 86.56 177 VAL A O 1
ATOM 1437 N N . GLN A 1 178 ? 1.499 15.344 9.779 1.00 90.56 178 GLN A N 1
ATOM 1438 C CA . GLN A 1 178 ? 1.040 14.226 10.610 1.00 90.56 178 GLN A CA 1
ATOM 1439 C C . GLN A 1 178 ? -0.361 14.452 11.195 1.00 90.56 178 GLN A C 1
ATOM 1441 O O . GLN A 1 178 ? -1.179 13.536 11.200 1.00 90.56 178 GLN A O 1
ATOM 1446 N N . LEU A 1 179 ? -0.674 15.669 11.651 1.00 90.94 179 LEU A N 1
ATOM 1447 C CA . LEU A 1 179 ? -1.991 16.019 12.196 1.00 90.94 179 LEU A CA 1
ATOM 1448 C C . LEU A 1 179 ? -3.078 15.999 11.121 1.00 90.94 179 LEU A C 1
ATOM 1450 O O . LEU A 1 179 ? -4.179 15.506 11.368 1.00 90.94 179 LEU A O 1
ATOM 1454 N N . THR A 1 180 ? -2.762 16.479 9.919 1.00 87.88 180 THR A N 1
ATOM 1455 C CA . THR A 1 180 ? -3.681 16.417 8.776 1.00 87.88 180 THR A CA 1
ATOM 1456 C C . THR A 1 180 ? -3.938 14.963 8.378 1.00 87.88 180 THR A C 1
ATOM 1458 O O . THR A 1 180 ? -5.092 14.565 8.218 1.00 87.88 180 THR A O 1
ATOM 1461 N N . GLY A 1 181 ? -2.888 14.135 8.319 1.00 86.81 181 GLY A N 1
ATOM 1462 C CA . GLY A 1 181 ? -3.013 12.695 8.081 1.00 86.81 181 GLY A CA 1
ATOM 1463 C C . GLY A 1 181 ? -3.831 11.977 9.161 1.00 86.81 181 GLY A C 1
ATOM 1464 O O . GLY A 1 181 ? -4.708 11.172 8.846 1.00 86.81 181 GLY A O 1
ATOM 1465 N N . LEU A 1 182 ? -3.614 12.311 10.436 1.00 90.81 182 LEU A N 1
ATOM 1466 C CA . LEU A 1 182 ? -4.386 11.757 11.549 1.00 90.81 182 LEU A CA 1
ATOM 1467 C C . LEU A 1 182 ? -5.860 12.152 11.459 1.00 90.81 182 LEU A C 1
ATOM 1469 O O . LEU A 1 182 ? -6.730 11.302 11.640 1.00 90.81 182 LEU A O 1
ATOM 1473 N N . SER A 1 183 ? -6.147 13.418 11.144 1.00 90.69 183 SER A N 1
ATOM 1474 C CA . SER A 1 183 ? -7.518 13.886 10.963 1.00 90.69 183 SER A CA 1
ATOM 1475 C C . SER A 1 183 ? -8.230 13.143 9.835 1.00 90.69 183 SER A C 1
ATOM 1477 O O . SER A 1 183 ? -9.376 12.713 9.998 1.00 90.69 183 SER A O 1
ATOM 1479 N N . PHE A 1 184 ? -7.528 12.944 8.722 1.00 87.12 184 PHE A N 1
ATOM 1480 C CA . PHE A 1 184 ? -8.020 12.230 7.554 1.00 87.12 184 PHE A CA 1
ATOM 1481 C C . PHE A 1 184 ? -8.379 10.773 7.868 1.00 87.12 184 PHE A C 1
ATOM 1483 O O . PHE A 1 184 ? -9.502 10.325 7.609 1.00 87.12 184 PHE A O 1
ATOM 1490 N N . VAL A 1 185 ? -7.448 10.043 8.487 1.00 89.56 185 VAL A N 1
ATOM 1491 C CA . VAL A 1 185 ? -7.651 8.644 8.885 1.00 89.56 185 VAL A CA 1
ATOM 1492 C C . VAL A 1 185 ? -8.764 8.538 9.928 1.00 89.56 185 VAL A C 1
ATOM 1494 O O . VAL A 1 185 ? -9.675 7.725 9.770 1.00 89.56 185 VAL A O 1
ATOM 1497 N N . ALA A 1 186 ? -8.750 9.390 10.958 1.00 91.44 186 ALA A N 1
ATOM 1498 C CA . ALA A 1 186 ? -9.764 9.386 12.008 1.00 91.44 186 ALA A CA 1
ATOM 1499 C C . ALA A 1 186 ? -11.165 9.675 11.453 1.00 91.44 186 ALA A C 1
ATOM 1501 O O . ALA A 1 186 ? -12.098 8.950 11.788 1.00 91.44 186 ALA A O 1
ATOM 1502 N N . GLY A 1 187 ? -11.319 10.662 10.564 1.00 91.44 187 GLY A N 1
ATOM 1503 C CA . GLY A 1 187 ? -12.604 10.990 9.936 1.00 91.44 187 GLY A CA 1
ATOM 1504 C C . GLY A 1 187 ? -13.153 9.843 9.082 1.00 91.44 187 GLY A C 1
ATOM 1505 O O . GLY A 1 187 ? -14.334 9.507 9.170 1.00 91.44 187 GLY A O 1
ATOM 1506 N N . THR A 1 188 ? -12.278 9.172 8.330 1.00 91.00 188 THR A N 1
ATOM 1507 C CA . THR A 1 188 ? -12.639 8.011 7.497 1.00 91.00 188 THR A CA 1
ATOM 1508 C C . THR A 1 188 ? -13.100 6.825 8.339 1.00 91.00 188 THR A C 1
ATOM 1510 O O . THR A 1 188 ? -14.136 6.217 8.069 1.00 91.00 188 THR A O 1
ATOM 1513 N N . ILE A 1 189 ? -12.364 6.508 9.407 1.00 90.62 189 ILE A N 1
ATOM 1514 C CA . ILE A 1 189 ? -12.741 5.4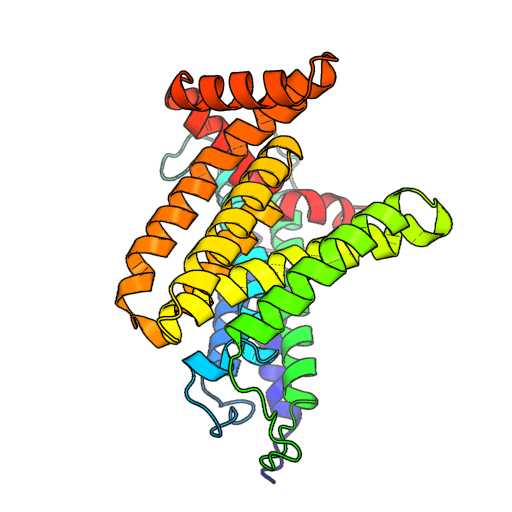29 10.324 1.00 90.62 189 ILE A CA 1
ATOM 1515 C C . ILE A 1 189 ? -14.015 5.816 11.094 1.00 90.62 189 ILE A C 1
ATOM 1517 O O . ILE A 1 189 ? -14.893 4.975 11.295 1.00 90.62 189 ILE A O 1
ATOM 1521 N N . ALA A 1 190 ? -14.175 7.090 11.466 1.00 92.69 190 ALA A N 1
ATOM 1522 C CA . ALA A 1 190 ? -15.384 7.580 12.118 1.00 92.69 190 ALA A CA 1
ATOM 1523 C C . ALA A 1 190 ? -16.631 7.390 11.249 1.00 92.69 190 ALA A C 1
ATOM 1525 O O . ALA A 1 190 ? -17.682 7.055 11.792 1.00 92.69 190 ALA A O 1
ATOM 1526 N N . LEU A 1 191 ? -16.516 7.538 9.923 1.00 93.50 191 LEU A N 1
ATOM 1527 C CA . LEU A 1 191 ? -17.598 7.243 8.984 1.00 93.50 191 LEU A CA 1
ATOM 1528 C C . LEU A 1 191 ? -18.001 5.764 9.050 1.00 93.50 191 LEU A C 1
ATOM 1530 O O . LEU A 1 191 ? -19.183 5.458 9.208 1.00 93.50 191 LEU A O 1
ATOM 1534 N N . ALA A 1 192 ? -17.031 4.845 9.016 1.00 90.06 192 ALA A N 1
ATOM 1535 C CA . ALA A 1 192 ? -17.304 3.411 9.133 1.00 90.06 192 ALA A CA 1
ATOM 1536 C C . ALA A 1 192 ? -17.997 3.055 10.463 1.00 90.06 192 ALA A C 1
ATOM 1538 O O . ALA A 1 192 ? -18.980 2.307 10.483 1.00 90.06 192 ALA A O 1
ATOM 1539 N N . PHE A 1 193 ? -17.542 3.635 11.581 1.00 88.81 193 PHE A N 1
ATOM 1540 C CA . PHE A 1 193 ? -18.191 3.442 12.881 1.00 88.81 193 PHE A CA 1
ATOM 1541 C C . PHE A 1 193 ? -19.551 4.133 12.982 1.00 88.81 193 PHE A C 1
ATOM 1543 O O . PHE A 1 193 ? -20.444 3.578 13.608 1.00 88.81 193 PHE A O 1
ATOM 1550 N N . ALA A 1 194 ? -19.759 5.291 12.352 1.00 91.56 194 ALA A N 1
ATOM 1551 C CA . ALA A 1 194 ? -21.057 5.963 12.352 1.00 91.56 194 ALA A CA 1
ATOM 1552 C C . ALA A 1 194 ? -22.129 5.114 11.655 1.00 91.56 194 ALA A C 1
ATOM 1554 O O . ALA A 1 194 ? -23.266 5.051 12.127 1.00 91.56 194 ALA A O 1
ATOM 1555 N N . VAL A 1 195 ? -21.747 4.409 10.581 1.00 90.38 195 VAL A N 1
ATOM 1556 C CA . VAL A 1 195 ? -22.601 3.413 9.919 1.00 90.38 195 VAL A CA 1
ATOM 1557 C C . VAL A 1 195 ? -22.895 2.243 10.861 1.00 90.38 195 VAL A C 1
ATOM 1559 O O . VAL A 1 195 ? -24.055 1.868 11.021 1.00 90.38 195 VAL A O 1
ATOM 1562 N N . LYS A 1 196 ? -21.871 1.704 11.537 1.00 86.31 196 LYS A N 1
ATOM 1563 C CA . LYS A 1 196 ? -22.025 0.608 12.510 1.00 86.31 196 LYS A CA 1
ATOM 1564 C C . LYS A 1 196 ? -22.940 0.973 13.684 1.00 86.31 196 LYS A C 1
ATOM 1566 O O . LYS A 1 196 ? -23.769 0.168 14.090 1.00 86.31 196 LYS A O 1
ATOM 1571 N N . GLU A 1 197 ? -22.763 2.167 14.242 1.00 88.81 197 GLU A N 1
ATOM 1572 C CA . GLU A 1 197 ? -23.499 2.678 15.404 1.00 88.81 197 GLU A CA 1
ATOM 1573 C C . GLU A 1 197 ? -24.872 3.267 15.029 1.00 88.81 197 GLU A C 1
ATOM 1575 O O . GLU A 1 197 ? -25.607 3.705 15.911 1.00 88.81 197 GLU A O 1
ATOM 1580 N N . GLN A 1 198 ? -25.220 3.307 13.734 1.00 86.75 198 GLN A N 1
ATOM 1581 C CA . GLN A 1 198 ? -26.449 3.907 13.193 1.00 86.75 198 GLN A CA 1
ATOM 1582 C C . GLN A 1 198 ? -26.677 5.374 13.616 1.00 86.75 198 GLN A C 1
ATOM 1584 O O . GLN A 1 198 ? -27.808 5.864 13.685 1.00 86.75 198 GLN A O 1
ATOM 1589 N N . LYS A 1 199 ? -25.595 6.120 13.865 1.00 89.56 199 LYS A N 1
ATOM 1590 C CA . LYS A 1 199 ? -25.656 7.528 14.275 1.00 89.56 199 LYS A CA 1
ATOM 1591 C C . LYS A 1 199 ? -25.740 8.448 13.064 1.00 89.56 199 LYS A C 1
ATOM 1593 O O . LYS A 1 199 ? -24.719 8.869 12.523 1.00 89.56 199 LYS A O 1
ATOM 1598 N N . LYS A 1 200 ? -26.966 8.807 12.671 1.00 90.62 200 LYS A N 1
ATOM 1599 C CA . LYS A 1 200 ? -27.246 9.641 11.484 1.00 90.62 200 LYS A CA 1
ATOM 1600 C C . LYS A 1 200 ? -26.471 10.963 11.463 1.00 90.62 200 LYS A C 1
ATOM 1602 O O . LYS A 1 200 ? -25.921 11.319 10.429 1.00 90.62 200 LYS A O 1
ATOM 1607 N N . THR A 1 201 ? -26.383 11.668 12.591 1.00 89.88 201 THR A N 1
ATOM 1608 C CA . THR A 1 201 ? -25.646 12.940 12.673 1.00 89.88 201 THR A CA 1
ATOM 1609 C C . THR A 1 201 ? -24.165 12.738 12.365 1.00 89.88 201 THR A C 1
ATOM 1611 O O . THR A 1 201 ? -23.613 13.402 11.493 1.00 89.88 201 THR A O 1
ATOM 1614 N N . ASN A 1 202 ? -23.533 11.760 13.015 1.00 90.56 202 ASN A N 1
ATOM 1615 C CA . ASN A 1 202 ? -22.129 11.436 12.782 1.00 90.56 202 ASN A CA 1
ATOM 1616 C C . ASN A 1 202 ? -21.877 10.954 11.359 1.00 90.56 202 ASN A C 1
ATOM 1618 O O . ASN A 1 202 ? -20.833 11.264 10.805 1.00 90.56 202 ASN A O 1
ATOM 1622 N N . PHE A 1 203 ? -22.817 10.210 10.777 1.00 92.69 203 PHE A N 1
ATOM 1623 C CA . PHE A 1 203 ? -22.720 9.759 9.397 1.00 92.69 203 PHE A CA 1
ATOM 1624 C C . PHE A 1 203 ? -22.627 10.948 8.437 1.00 92.69 203 PHE A C 1
ATOM 1626 O O . PHE A 1 203 ? -21.721 10.982 7.610 1.00 92.69 203 PHE A O 1
ATOM 1633 N N . TRP A 1 204 ? -23.496 11.951 8.589 1.00 93.62 204 TRP A N 1
ATOM 1634 C CA . TRP A 1 204 ? -23.459 13.145 7.744 1.00 93.62 204 TRP A CA 1
ATOM 1635 C C . TRP A 1 204 ? -22.187 13.970 7.944 1.00 93.62 204 TRP A C 1
ATOM 1637 O O . TRP A 1 204 ? -21.550 14.337 6.959 1.00 93.62 204 TRP A O 1
ATOM 1647 N N . PHE A 1 205 ? -21.765 14.210 9.190 1.00 91.69 205 PHE A N 1
ATOM 1648 C CA . PHE A 1 205 ? -20.528 14.956 9.459 1.00 91.69 205 PHE A CA 1
ATOM 1649 C C . PHE A 1 205 ? -19.278 14.221 8.965 1.00 91.69 205 PHE A C 1
ATOM 1651 O O . PHE A 1 205 ? -18.439 14.816 8.291 1.00 91.69 205 PHE A O 1
ATOM 1658 N N . ALA A 1 206 ? -19.158 12.925 9.257 1.00 90.44 206 ALA A N 1
ATOM 1659 C CA . ALA A 1 206 ? -18.035 12.116 8.795 1.00 90.44 206 ALA A CA 1
ATOM 1660 C C . ALA A 1 206 ? -18.044 11.963 7.268 1.00 90.44 206 ALA A C 1
ATOM 1662 O O . ALA A 1 206 ? -16.9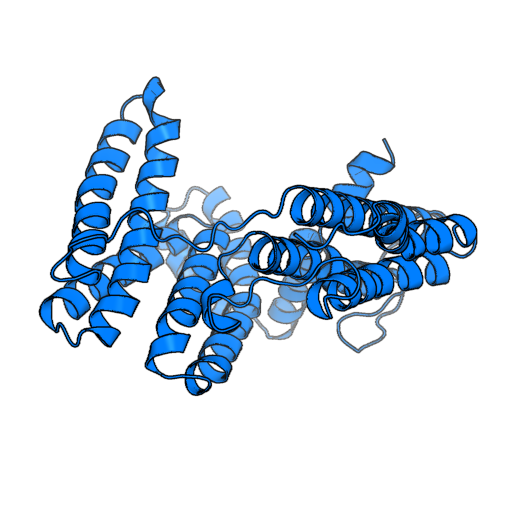86 11.983 6.649 1.00 90.44 206 ALA A O 1
ATOM 1663 N N . GLY A 1 207 ? -19.228 11.869 6.657 1.00 91.25 207 GLY A N 1
ATOM 1664 C CA . GLY A 1 207 ? -19.400 11.831 5.207 1.00 91.25 207 GLY A CA 1
ATOM 1665 C C . GLY A 1 207 ? -18.953 13.130 4.542 1.00 91.25 207 GLY A C 1
ATOM 1666 O O . GLY A 1 207 ? -18.180 13.091 3.589 1.00 91.25 207 GLY A O 1
ATOM 1667 N N . ALA A 1 208 ? -19.357 14.282 5.083 1.00 91.06 208 ALA A N 1
ATOM 1668 C CA . ALA A 1 208 ? -18.918 15.587 4.593 1.00 91.06 208 ALA A CA 1
ATOM 1669 C C . ALA A 1 208 ? -17.394 15.758 4.710 1.00 91.06 208 ALA A C 1
ATOM 1671 O O . ALA A 1 208 ? -16.749 16.183 3.752 1.00 91.06 208 ALA A O 1
ATOM 1672 N N . LEU A 1 209 ? -16.803 15.365 5.846 1.00 88.56 209 LEU A N 1
ATOM 1673 C CA . LEU A 1 209 ? -15.348 15.379 6.030 1.00 88.56 209 LEU A CA 1
ATOM 1674 C C . LEU A 1 209 ? -14.637 14.439 5.052 1.00 88.56 209 LEU A C 1
ATOM 1676 O O . LEU A 1 209 ? -13.630 14.821 4.461 1.00 88.56 209 LEU A O 1
ATOM 1680 N N . PHE A 1 210 ? -15.162 13.230 4.847 1.00 89.56 210 PHE A N 1
ATOM 1681 C CA . PHE A 1 210 ? -14.607 12.268 3.898 1.00 89.56 210 PHE A CA 1
ATOM 1682 C C . PHE A 1 210 ? -14.601 12.827 2.469 1.00 89.56 210 PHE A C 1
ATOM 1684 O O . PHE A 1 210 ? -13.557 12.823 1.820 1.00 89.56 210 PHE A O 1
ATOM 1691 N N . VAL A 1 211 ? -15.727 13.381 2.005 1.00 89.12 211 VAL A N 1
ATOM 1692 C CA . VAL A 1 211 ? -15.835 13.991 0.668 1.00 89.12 211 VAL A CA 1
ATOM 1693 C C . VAL A 1 211 ? -14.911 15.200 0.536 1.00 89.12 211 VAL A C 1
ATOM 1695 O O . VAL A 1 211 ? -14.157 15.285 -0.430 1.00 89.12 211 VAL A O 1
ATOM 1698 N N . SER A 1 212 ? -14.902 16.100 1.523 1.00 86.44 212 SER A N 1
ATOM 1699 C CA . SER A 1 212 ? -14.011 17.266 1.526 1.00 86.44 212 SER A CA 1
ATOM 1700 C C . SER A 1 212 ? -12.544 16.852 1.432 1.00 86.44 212 SER A C 1
ATOM 1702 O O . SER A 1 212 ? -11.769 17.452 0.689 1.00 86.44 212 SER A O 1
ATOM 1704 N N . ASN A 1 213 ? -12.146 15.820 2.174 1.00 83.31 213 ASN A N 1
ATOM 1705 C CA . ASN A 1 213 ? -10.774 15.349 2.136 1.00 83.31 213 ASN A CA 1
ATOM 1706 C C . ASN A 1 213 ? -10.430 14.651 0.817 1.00 83.31 213 ASN A C 1
ATOM 1708 O O . ASN A 1 213 ? -9.319 14.820 0.322 1.00 83.31 213 ASN A O 1
ATOM 1712 N N . LEU A 1 214 ? -11.369 13.910 0.226 1.00 84.69 214 LEU A N 1
ATOM 1713 C CA . LEU A 1 214 ? -11.190 13.301 -1.089 1.00 84.69 214 LEU A CA 1
ATOM 1714 C C . LEU A 1 214 ? -11.002 14.373 -2.175 1.00 84.69 214 LEU A C 1
ATOM 1716 O O . LEU A 1 214 ? -10.104 14.256 -3.005 1.00 84.69 214 LEU A O 1
ATOM 1720 N N . MET A 1 215 ? -11.785 15.456 -2.124 1.00 84.06 215 MET A N 1
ATOM 1721 C CA . MET A 1 215 ? -11.626 16.603 -3.025 1.00 84.06 215 MET A CA 1
ATOM 1722 C C . MET A 1 215 ? -10.261 17.279 -2.853 1.00 84.06 215 MET A C 1
ATOM 1724 O O . MET A 1 215 ? -9.586 17.553 -3.843 1.00 84.06 215 MET A O 1
ATOM 1728 N N . ASN A 1 216 ? -9.821 17.497 -1.610 1.00 81.25 216 ASN A N 1
ATOM 1729 C CA . ASN A 1 216 ? -8.488 18.039 -1.335 1.00 81.25 216 ASN A CA 1
ATOM 1730 C C . ASN A 1 216 ? -7.373 17.106 -1.830 1.00 81.25 216 ASN A C 1
ATOM 1732 O O . ASN A 1 216 ? -6.367 17.575 -2.360 1.00 81.25 216 ASN A O 1
ATOM 1736 N N . ALA A 1 217 ? -7.552 15.789 -1.707 1.00 80.88 217 ALA A N 1
ATOM 1737 C CA . ALA A 1 217 ? -6.589 14.814 -2.202 1.00 80.88 217 ALA A CA 1
ATOM 1738 C C . ALA A 1 217 ? -6.466 14.857 -3.737 1.00 80.88 217 ALA A C 1
ATOM 1740 O O . ALA A 1 217 ? -5.349 14.801 -4.249 1.00 80.88 217 ALA A O 1
ATOM 1741 N N . LEU A 1 218 ? -7.569 15.060 -4.468 1.00 81.50 218 LEU A N 1
ATOM 1742 C CA . LEU A 1 218 ? -7.536 15.245 -5.926 1.00 81.50 218 LEU A CA 1
ATOM 1743 C C . LEU A 1 218 ? -6.761 16.504 -6.339 1.00 81.50 218 LEU A C 1
ATOM 1745 O O . LEU A 1 218 ? -6.007 16.467 -7.305 1.00 81.50 218 LEU A O 1
ATOM 1749 N N . VAL A 1 219 ? -6.886 17.596 -5.579 1.00 81.00 219 VAL A N 1
ATOM 1750 C CA . VAL A 1 219 ? -6.133 18.844 -5.818 1.00 81.00 219 VAL A CA 1
ATOM 1751 C C . VAL A 1 219 ? -4.648 18.701 -5.451 1.00 81.00 219 VAL A C 1
ATOM 1753 O O . VAL A 1 219 ? -3.810 19.461 -5.927 1.00 81.00 219 VAL A O 1
ATOM 1756 N N . SER A 1 220 ? -4.287 17.718 -4.624 1.00 74.62 220 SER A N 1
ATOM 1757 C CA . SER A 1 220 ? -2.899 17.514 -4.195 1.00 74.62 220 SER A CA 1
ATOM 1758 C C . SER A 1 220 ? -2.009 16.844 -5.252 1.00 74.62 220 SER A C 1
ATOM 1760 O O . SER A 1 220 ? -0.787 16.905 -5.143 1.00 74.62 220 SER A O 1
ATOM 1762 N N . GLY A 1 221 ? -2.595 16.177 -6.256 1.00 68.62 221 GLY A N 1
ATOM 1763 C CA . GLY A 1 221 ? -1.843 15.393 -7.245 1.00 68.62 221 GLY A CA 1
ATOM 1764 C C . GLY A 1 221 ? -1.176 14.123 -6.682 1.00 68.62 221 GLY A C 1
ATOM 1765 O O . GLY A 1 221 ? -0.315 13.533 -7.347 1.00 68.62 221 GLY A O 1
ATOM 1766 N N . PHE A 1 222 ? -1.552 13.696 -5.468 1.00 74.56 222 PHE A N 1
ATOM 1767 C CA . PHE A 1 222 ? -1.091 12.461 -4.822 1.00 74.56 222 PHE A CA 1
ATOM 1768 C C . PHE A 1 222 ? -2.185 11.380 -4.816 1.00 74.56 222 PHE A C 1
ATOM 1770 O O . PHE A 1 222 ? -3.330 11.633 -4.443 1.00 74.56 222 PHE A O 1
ATOM 1777 N N . LYS A 1 223 ? -1.818 10.145 -5.189 1.00 73.75 223 LYS A N 1
ATOM 1778 C CA . LYS A 1 223 ? -2.727 8.976 -5.238 1.00 73.75 223 LYS A CA 1
ATOM 1779 C C . LYS A 1 223 ? -2.894 8.311 -3.882 1.00 73.75 223 LYS A C 1
ATOM 1781 O O . LYS A 1 223 ? -3.957 7.765 -3.592 1.00 73.75 223 LYS A O 1
ATOM 1786 N N . GLU A 1 224 ? -1.836 8.309 -3.074 1.00 73.25 224 GLU A N 1
ATOM 1787 C CA . GLU A 1 224 ? -1.756 7.504 -1.859 1.00 73.25 224 GLU A CA 1
ATOM 1788 C C . GLU A 1 224 ? -2.880 7.846 -0.870 1.00 73.25 224 GLU A C 1
ATOM 1790 O O . GLU A 1 224 ? -3.541 6.913 -0.405 1.00 73.25 224 GLU A O 1
ATOM 1795 N N . PRO A 1 225 ? -3.202 9.132 -0.601 1.00 77.56 225 PRO A N 1
ATOM 1796 C CA . PRO A 1 225 ? -4.294 9.472 0.306 1.00 77.56 225 PRO A CA 1
ATOM 1797 C C . PRO A 1 225 ? -5.646 8.928 -0.171 1.00 77.56 225 PRO A C 1
ATOM 1799 O O . PRO A 1 225 ? -6.405 8.405 0.640 1.00 77.56 225 PRO A O 1
ATOM 1802 N N . ILE A 1 226 ? -5.928 8.985 -1.478 1.00 83.25 226 ILE A N 1
ATOM 1803 C CA . ILE A 1 226 ? -7.192 8.519 -2.070 1.00 83.25 226 ILE A CA 1
ATOM 1804 C C . ILE A 1 226 ? -7.347 7.007 -1.875 1.00 83.25 226 ILE A C 1
ATOM 1806 O O . ILE A 1 226 ? -8.364 6.545 -1.350 1.00 83.25 226 ILE A O 1
ATOM 1810 N N . ILE A 1 227 ? -6.314 6.242 -2.244 1.00 83.50 227 ILE A N 1
ATOM 1811 C CA . ILE A 1 227 ? -6.313 4.777 -2.139 1.00 83.50 227 ILE A CA 1
ATOM 1812 C C . ILE A 1 227 ? -6.439 4.348 -0.674 1.00 83.50 227 ILE A C 1
ATOM 1814 O O . ILE A 1 227 ? -7.265 3.493 -0.353 1.00 83.50 227 ILE A O 1
ATOM 1818 N N . ILE A 1 228 ? -5.666 4.965 0.227 1.00 81.38 228 ILE A N 1
ATOM 1819 C CA . ILE A 1 228 ? -5.695 4.654 1.662 1.00 81.38 228 ILE A CA 1
ATOM 1820 C C . ILE A 1 228 ? -7.083 4.931 2.249 1.00 81.38 228 ILE A C 1
ATOM 1822 O O . ILE A 1 228 ? -7.587 4.117 3.018 1.00 81.38 228 ILE A O 1
ATOM 1826 N N . CYS A 1 229 ? -7.727 6.036 1.867 1.00 82.81 229 CYS A N 1
ATOM 1827 C CA . CYS A 1 229 ? -9.071 6.379 2.333 1.00 82.81 229 CYS A CA 1
ATOM 1828 C C . CYS A 1 229 ? -10.096 5.294 1.995 1.00 82.81 229 CYS A C 1
ATOM 1830 O O . CYS A 1 229 ? -10.830 4.810 2.859 1.00 82.81 229 CYS A O 1
ATOM 1832 N N . VAL A 1 230 ? -10.117 4.891 0.726 1.00 86.69 230 VAL A N 1
ATOM 1833 C CA . VAL A 1 230 ? -11.053 3.889 0.215 1.00 86.69 230 VAL A CA 1
ATOM 1834 C C . VAL A 1 230 ? -10.758 2.520 0.820 1.00 86.69 230 VAL A C 1
ATOM 1836 O O . VAL A 1 230 ? -11.680 1.830 1.258 1.00 86.69 230 VAL A O 1
ATOM 1839 N N . LEU A 1 231 ? -9.478 2.154 0.929 1.00 86.62 231 LEU A N 1
ATOM 1840 C CA . LEU A 1 231 ? -9.048 0.912 1.563 1.00 86.62 231 LEU A CA 1
ATOM 1841 C C . LEU A 1 231 ? -9.477 0.852 3.035 1.00 86.62 231 LEU A C 1
ATOM 1843 O O . LEU A 1 231 ? -10.093 -0.129 3.451 1.00 86.62 231 LEU A O 1
ATOM 1847 N N . LEU A 1 232 ? -9.185 1.894 3.820 1.00 86.25 232 LEU A N 1
ATOM 1848 C CA . LEU A 1 232 ? -9.541 1.953 5.239 1.00 86.25 232 LEU A CA 1
ATOM 1849 C C . LEU A 1 232 ? -11.054 1.891 5.431 1.00 86.25 232 LEU A C 1
ATOM 1851 O O . LEU A 1 232 ? -11.530 1.109 6.254 1.00 86.25 232 LEU A O 1
ATOM 1855 N N . LEU A 1 233 ? -11.819 2.655 4.649 1.00 89.06 233 LEU A N 1
ATOM 1856 C CA . LEU A 1 233 ? -13.276 2.611 4.712 1.00 89.06 233 LEU A CA 1
ATOM 1857 C C . LEU A 1 233 ? -13.799 1.189 4.443 1.00 89.06 233 LEU A C 1
ATOM 1859 O O . LEU A 1 233 ? -14.606 0.680 5.221 1.00 89.06 233 LEU A O 1
ATOM 1863 N N . GLY A 1 234 ? -13.290 0.511 3.410 1.00 88.56 234 GLY A N 1
ATOM 1864 C CA . GLY A 1 234 ? -13.668 -0.868 3.089 1.00 88.56 234 GLY A CA 1
ATOM 1865 C C . GLY A 1 234 ? -13.322 -1.860 4.200 1.00 88.56 234 GLY A C 1
ATOM 1866 O O . GLY A 1 234 ? -14.163 -2.664 4.608 1.00 88.56 234 GLY A O 1
ATOM 1867 N N . VAL A 1 235 ? -12.108 -1.765 4.750 1.00 85.69 235 VAL A N 1
ATOM 1868 C CA . VAL A 1 235 ? -11.642 -2.621 5.852 1.00 85.69 235 VAL A CA 1
ATOM 1869 C C . VAL A 1 235 ? -12.506 -2.444 7.101 1.00 85.69 235 VAL A C 1
ATOM 1871 O O . VAL A 1 235 ? -12.928 -3.435 7.694 1.00 85.69 235 VAL A O 1
ATOM 1874 N N . PHE A 1 236 ? -12.820 -1.209 7.495 1.00 85.94 236 PHE A N 1
ATOM 1875 C CA . PHE A 1 236 ? -13.607 -0.949 8.706 1.00 85.94 236 PHE A CA 1
ATOM 1876 C C . PHE A 1 236 ? -15.116 -1.167 8.525 1.00 85.94 236 PHE A C 1
ATOM 1878 O O . PHE A 1 236 ? -15.827 -1.338 9.517 1.00 85.94 236 PHE A O 1
ATOM 1885 N N . LEU A 1 237 ? -15.612 -1.232 7.287 1.00 88.00 237 LEU A N 1
ATOM 1886 C CA . LEU A 1 237 ? -16.978 -1.669 6.984 1.00 88.00 237 LEU A CA 1
ATOM 1887 C C . LEU A 1 237 ? -17.123 -3.198 6.937 1.00 88.00 237 LEU A C 1
ATOM 1889 O O . LEU A 1 237 ? -18.237 -3.709 7.086 1.00 88.00 237 LEU A O 1
ATOM 1893 N N . LEU A 1 238 ? -16.023 -3.943 6.784 1.00 84.31 238 LEU A N 1
ATOM 1894 C CA . LEU A 1 238 ? -16.032 -5.406 6.722 1.00 84.31 238 LEU A CA 1
ATOM 1895 C C . LEU A 1 238 ? -16.665 -6.068 7.967 1.00 84.31 238 LEU A C 1
ATOM 1897 O O . LEU A 1 238 ? -17.469 -6.983 7.790 1.00 84.31 238 LEU A O 1
ATOM 1901 N N . PRO A 1 239 ? -16.415 -5.622 9.217 1.00 77.44 239 PRO A N 1
ATOM 1902 C CA . PRO A 1 239 ? -17.104 -6.160 10.392 1.00 77.44 239 PRO A CA 1
ATOM 1903 C C . PRO A 1 239 ? -18.606 -5.838 10.442 1.00 77.44 239 PRO A C 1
ATOM 1905 O O . PRO A 1 239 ? -19.330 -6.487 11.192 1.00 77.44 239 PRO A O 1
ATOM 1908 N N . VAL A 1 240 ? -19.070 -4.830 9.694 1.00 81.19 240 VAL A N 1
ATOM 1909 C CA . VAL A 1 240 ? -20.466 -4.353 9.703 1.00 81.19 240 VAL A CA 1
ATOM 1910 C C . VAL A 1 240 ? -21.309 -5.108 8.681 1.00 81.19 240 VAL A C 1
ATOM 1912 O O . VAL A 1 240 ? -22.354 -5.657 9.013 1.00 81.19 240 VAL A O 1
ATOM 1915 N N . TYR A 1 241 ? -20.839 -5.160 7.435 1.00 83.00 241 TYR A N 1
ATOM 1916 C CA . TYR A 1 241 ? -21.574 -5.741 6.305 1.00 83.00 241 TYR A CA 1
ATOM 1917 C C . TYR A 1 241 ? -21.035 -7.115 5.872 1.00 83.00 241 TYR A C 1
ATOM 1919 O O . TYR A 1 241 ? -21.562 -7.741 4.946 1.00 83.00 241 TYR A O 1
ATOM 1927 N N . GLY A 1 242 ? -19.991 -7.610 6.540 1.00 81.31 242 GLY A N 1
ATOM 1928 C CA . GLY A 1 242 ? -19.364 -8.891 6.245 1.00 81.31 242 GLY A CA 1
ATOM 1929 C C . GLY A 1 242 ? -18.714 -8.925 4.862 1.00 81.31 242 GLY A C 1
ATOM 1930 O O . GLY A 1 242 ? -18.363 -7.906 4.271 1.00 81.31 242 GLY A O 1
ATOM 1931 N N . LYS A 1 243 ? -18.601 -10.133 4.299 1.00 85.25 243 LYS A N 1
ATOM 1932 C CA . LYS A 1 243 ? -17.933 -10.389 3.010 1.00 85.25 243 LYS A CA 1
ATOM 1933 C C . LYS A 1 243 ? -18.559 -9.657 1.808 1.00 85.25 243 LYS A C 1
ATOM 1935 O O . LYS A 1 243 ? -17.928 -9.604 0.761 1.00 85.25 243 LYS A O 1
ATOM 1940 N N . LYS A 1 244 ? -19.757 -9.070 1.947 1.00 87.62 244 LYS A N 1
ATOM 1941 C CA . LYS A 1 244 ? -20.441 -8.307 0.885 1.00 87.62 244 LYS A CA 1
ATOM 1942 C C . LYS A 1 244 ? -19.698 -7.026 0.488 1.00 87.62 244 LYS A C 1
ATOM 1944 O O . LYS A 1 244 ? -19.847 -6.569 -0.637 1.00 87.62 244 LYS A O 1
ATOM 1949 N N . VAL A 1 245 ? -18.888 -6.472 1.393 1.00 87.25 245 VAL A N 1
ATOM 1950 C CA . VAL A 1 245 ? -18.076 -5.266 1.143 1.00 87.25 245 VAL A CA 1
ATOM 1951 C C . VAL A 1 245 ? -16.927 -5.551 0.182 1.00 87.25 245 VAL A C 1
ATOM 1953 O O . VAL A 1 245 ? -16.565 -4.685 -0.608 1.00 87.25 245 VAL A O 1
ATOM 1956 N N . ILE A 1 246 ? -16.384 -6.773 0.230 1.00 87.31 246 ILE A N 1
ATOM 1957 C CA . ILE A 1 246 ? -15.197 -7.179 -0.529 1.00 87.31 246 ILE A CA 1
ATOM 1958 C C . ILE A 1 246 ? -15.375 -6.921 -2.030 1.00 87.31 246 ILE A C 1
ATOM 1960 O O . ILE A 1 246 ? -14.591 -6.140 -2.552 1.00 87.31 246 ILE A O 1
ATOM 1964 N N . PRO A 1 247 ? -16.389 -7.466 -2.735 1.00 90.25 247 PRO A N 1
ATOM 1965 C CA . PRO A 1 247 ? -16.504 -7.253 -4.177 1.00 90.25 247 PRO A CA 1
ATOM 1966 C C . PRO A 1 247 ? -16.652 -5.771 -4.545 1.00 90.25 247 PRO A C 1
ATOM 1968 O O . PRO A 1 247 ? -16.012 -5.318 -5.485 1.00 90.25 247 PRO A O 1
ATOM 1971 N N . VAL A 1 248 ? -17.428 -4.997 -3.778 1.00 90.81 248 VAL A N 1
ATOM 1972 C CA . VAL A 1 248 ? -17.657 -3.568 -4.055 1.00 90.81 248 VAL A CA 1
ATOM 1973 C C . VAL A 1 248 ? -16.363 -2.766 -3.926 1.00 90.81 248 VAL A C 1
ATOM 1975 O O . VAL A 1 248 ? -15.995 -2.037 -4.844 1.00 90.81 248 VAL A O 1
ATOM 1978 N N . PHE A 1 249 ? -15.645 -2.918 -2.810 1.00 89.00 249 PHE A N 1
ATOM 1979 C CA . PHE A 1 249 ? -14.399 -2.185 -2.587 1.00 89.00 249 PHE A CA 1
ATOM 1980 C C . PHE A 1 249 ? -13.247 -2.714 -3.439 1.00 89.00 249 PHE A C 1
ATOM 1982 O O . PHE A 1 249 ? -12.397 -1.926 -3.832 1.00 89.00 249 PHE A O 1
ATOM 1989 N N . SER A 1 250 ? -13.223 -4.005 -3.779 1.00 85.31 250 SER A N 1
ATOM 1990 C CA . SER A 1 250 ? -12.262 -4.550 -4.741 1.00 85.31 250 SER A CA 1
ATOM 1991 C C . SER A 1 250 ? -12.464 -3.942 -6.126 1.00 85.31 250 SER A C 1
ATOM 1993 O O . SER A 1 250 ? -11.495 -3.466 -6.705 1.00 85.31 250 SER A O 1
ATOM 1995 N N . ILE A 1 251 ? -13.703 -3.886 -6.628 1.00 89.62 251 ILE A N 1
ATOM 1996 C CA . ILE A 1 251 ? -14.013 -3.240 -7.913 1.00 89.62 251 ILE A CA 1
ATOM 1997 C C . ILE A 1 251 ? -13.631 -1.758 -7.869 1.00 89.62 251 ILE A C 1
ATOM 1999 O O . ILE A 1 251 ? -12.954 -1.275 -8.772 1.00 89.62 251 ILE A O 1
ATOM 2003 N N . LEU A 1 252 ? -14.006 -1.050 -6.800 1.00 89.69 252 LEU A N 1
ATOM 2004 C CA . LEU A 1 252 ? -13.687 0.367 -6.639 1.00 89.69 252 LEU A CA 1
ATOM 2005 C C . LEU A 1 252 ? -12.173 0.621 -6.586 1.00 89.69 252 LEU A C 1
ATOM 2007 O O . LEU A 1 252 ? -11.686 1.544 -7.229 1.00 89.69 252 LEU A O 1
ATOM 2011 N N . LEU A 1 253 ? -11.418 -0.198 -5.849 1.00 86.62 253 LEU A N 1
ATOM 2012 C CA . LEU A 1 253 ? -9.960 -0.092 -5.794 1.00 86.62 253 LEU A CA 1
ATOM 2013 C C . LEU A 1 253 ? -9.338 -0.362 -7.162 1.00 86.62 253 LEU A C 1
ATOM 2015 O O . LEU A 1 253 ? -8.480 0.405 -7.578 1.00 86.62 253 LEU A O 1
ATOM 2019 N N . VAL A 1 254 ? -9.790 -1.397 -7.877 1.00 85.12 254 VAL A N 1
ATOM 2020 C CA . VAL A 1 254 ? -9.319 -1.683 -9.240 1.00 85.12 254 VAL A CA 1
ATOM 2021 C C . VAL A 1 254 ? -9.593 -0.490 -10.156 1.00 85.12 254 VAL A C 1
ATOM 2023 O O . VAL A 1 254 ? -8.664 -0.014 -10.799 1.00 85.12 254 VAL A O 1
ATOM 2026 N N . MET A 1 255 ? -10.809 0.068 -10.148 1.00 85.25 255 MET A N 1
ATOM 2027 C CA . MET A 1 255 ? -11.125 1.286 -10.909 1.00 85.25 255 MET A CA 1
ATOM 2028 C C . MET A 1 255 ? -10.180 2.439 -10.560 1.00 85.25 255 MET A C 1
ATOM 2030 O O . MET A 1 255 ? -9.648 3.086 -11.455 1.00 85.25 255 MET A O 1
ATOM 2034 N N . LEU A 1 256 ? -9.915 2.677 -9.273 1.00 85.62 256 LEU A N 1
ATOM 2035 C CA . LEU A 1 256 ? -8.981 3.720 -8.844 1.00 85.62 256 LEU A CA 1
ATOM 2036 C C . LEU A 1 256 ? -7.555 3.459 -9.335 1.00 85.62 256 LEU A C 1
ATOM 2038 O O . LEU A 1 256 ? -6.889 4.401 -9.751 1.00 85.62 256 LEU A O 1
ATOM 2042 N N . PHE A 1 257 ? -7.094 2.207 -9.331 1.00 80.31 257 PHE A N 1
ATOM 2043 C CA . PHE A 1 257 ? -5.783 1.841 -9.870 1.00 80.31 257 PHE A CA 1
ATOM 2044 C C . PHE A 1 257 ? -5.670 2.050 -11.385 1.00 80.31 257 PHE A C 1
ATOM 2046 O O . PHE A 1 257 ? -4.563 2.305 -11.841 1.00 80.31 257 PHE A O 1
ATOM 2053 N N . PHE A 1 258 ? -6.776 1.997 -12.135 1.00 79.94 258 PHE A N 1
ATOM 2054 C CA . PHE A 1 258 ? -6.810 2.293 -13.576 1.00 79.94 258 PHE A CA 1
ATOM 2055 C C . PHE A 1 258 ? -6.996 3.787 -13.900 1.00 79.94 258 PHE A C 1
ATOM 2057 O O . PHE A 1 258 ? -6.530 4.263 -14.928 1.00 79.94 258 PHE A O 1
ATOM 2064 N N . ILE A 1 259 ? -7.698 4.536 -13.046 1.00 82.88 259 ILE A N 1
ATOM 2065 C CA . ILE A 1 259 ? -8.074 5.941 -13.296 1.00 82.88 259 ILE A CA 1
ATOM 2066 C C . ILE A 1 259 ? -7.018 6.911 -12.753 1.00 82.88 259 ILE A C 1
ATOM 2068 O O . ILE A 1 259 ? -6.658 7.894 -13.404 1.00 82.88 259 ILE A O 1
ATOM 2072 N N . LEU A 1 260 ? -6.520 6.661 -11.537 1.00 84.19 260 LEU A N 1
ATOM 2073 C CA . LEU A 1 260 ? -5.614 7.583 -10.848 1.00 84.19 260 LEU A CA 1
ATOM 2074 C C . LEU A 1 260 ? -4.278 7.805 -11.568 1.00 84.19 260 LEU A C 1
ATOM 2076 O O . LEU A 1 260 ? -3.799 8.939 -11.515 1.00 84.19 260 LEU A O 1
ATOM 2080 N N . PRO A 1 261 ? -3.642 6.802 -12.208 1.00 81.62 261 PRO A N 1
ATOM 2081 C CA . PRO A 1 261 ? -2.386 7.027 -12.913 1.00 81.62 261 PRO A CA 1
ATOM 2082 C C . PRO A 1 261 ? -2.510 8.078 -14.015 1.00 81.62 261 PRO A C 1
ATOM 2084 O O . PRO A 1 261 ? -1.748 9.045 -14.005 1.00 81.62 261 PRO A O 1
ATOM 2087 N N . THR A 1 262 ? -3.512 7.941 -14.887 1.00 80.88 262 THR A N 1
ATOM 2088 C CA . THR A 1 262 ? -3.799 8.900 -15.961 1.00 80.88 262 THR A CA 1
ATOM 2089 C C . THR A 1 262 ? -4.160 10.270 -15.396 1.00 80.88 262 THR A C 1
ATOM 2091 O O . THR A 1 262 ? -3.609 11.282 -15.835 1.00 80.88 262 THR A O 1
ATOM 2094 N N . PHE A 1 263 ? -5.028 10.322 -14.377 1.00 85.19 263 PHE A N 1
ATOM 2095 C CA . PHE A 1 263 ? -5.379 11.583 -13.717 1.00 85.19 263 PHE A CA 1
ATOM 2096 C C . PHE A 1 263 ? -4.128 12.312 -13.206 1.00 85.19 263 PHE A C 1
ATOM 2098 O O . PHE A 1 263 ? -3.932 13.487 -13.494 1.00 85.19 263 PHE A O 1
ATOM 2105 N N . ILE A 1 264 ? -3.243 11.618 -12.484 1.00 83.38 264 ILE A N 1
ATOM 2106 C CA . ILE A 1 264 ? -2.049 12.227 -11.879 1.00 83.38 264 ILE A CA 1
ATOM 2107 C C . ILE A 1 264 ? -0.987 12.575 -12.920 1.00 83.38 264 ILE A C 1
ATOM 2109 O O . ILE A 1 264 ? -0.304 13.589 -12.768 1.00 83.38 264 ILE A O 1
ATOM 2113 N N . GLY A 1 265 ? -0.826 11.752 -13.958 1.00 79.62 265 GLY A N 1
ATOM 2114 C CA . GLY A 1 265 ? 0.071 12.040 -15.075 1.00 79.62 265 GLY A CA 1
ATOM 2115 C C . GLY A 1 265 ? -0.286 13.373 -15.732 1.00 79.62 265 GLY A C 1
ATOM 2116 O O . GLY A 1 265 ? 0.562 14.266 -15.823 1.00 79.62 265 GLY A O 1
ATOM 2117 N N . ASN A 1 266 ? -1.568 13.545 -16.069 1.00 83.00 266 ASN A N 1
ATOM 2118 C CA . ASN A 1 266 ? -2.096 14.795 -16.611 1.00 83.00 266 ASN A CA 1
ATOM 2119 C C . ASN A 1 266 ? -2.008 15.945 -15.605 1.00 83.00 266 ASN A C 1
ATOM 2121 O O . ASN A 1 266 ? -1.494 17.010 -15.950 1.00 83.00 266 ASN A O 1
ATOM 2125 N N . PHE A 1 267 ? -2.386 15.711 -14.345 1.00 86.69 267 PHE A N 1
ATOM 2126 C CA . PHE A 1 267 ? -2.328 16.724 -13.291 1.00 86.69 267 PHE A CA 1
ATOM 2127 C C . PHE A 1 267 ? -0.920 17.300 -13.143 1.00 86.69 267 PHE A C 1
ATOM 2129 O O . PHE A 1 267 ? -0.741 18.512 -13.102 1.00 86.69 267 PHE A O 1
ATOM 2136 N N . ARG A 1 268 ? 0.112 16.449 -13.106 1.00 82.25 268 ARG A N 1
ATOM 2137 C CA . ARG A 1 268 ? 1.509 16.895 -12.971 1.00 82.25 268 ARG A CA 1
ATOM 2138 C C . ARG A 1 268 ? 2.001 17.642 -14.207 1.00 82.25 268 ARG A C 1
ATOM 2140 O O . ARG A 1 268 ? 2.721 18.628 -14.062 1.00 82.25 268 ARG A O 1
ATOM 2147 N N . LYS A 1 269 ? 1.606 17.194 -15.403 1.00 83.38 269 LYS A N 1
ATOM 2148 C CA . LYS A 1 269 ? 1.944 17.854 -16.672 1.00 83.38 269 LYS A CA 1
ATOM 2149 C C . LYS A 1 269 ? 1.345 19.261 -16.746 1.00 83.38 269 LYS A C 1
ATOM 2151 O O . LYS A 1 269 ? 2.052 20.199 -17.100 1.00 83.38 269 LYS A O 1
ATOM 2156 N N . LEU A 1 270 ? 0.075 19.405 -16.372 1.00 84.31 270 LEU A N 1
ATOM 2157 C CA . LEU A 1 270 ? -0.673 20.664 -16.399 1.00 84.31 270 LEU A CA 1
ATOM 2158 C C . LEU A 1 270 ? -0.293 21.602 -15.240 1.00 84.31 270 LEU A C 1
ATOM 2160 O O . LEU A 1 270 ? -0.155 22.805 -15.443 1.00 84.31 270 LEU A O 1
ATOM 2164 N N . ALA A 1 271 ? -0.026 21.074 -14.040 1.00 83.56 271 ALA A N 1
ATOM 2165 C CA . ALA A 1 271 ? 0.457 21.872 -12.908 1.00 83.56 271 ALA A CA 1
ATOM 2166 C C . ALA A 1 271 ? 1.806 22.551 -13.207 1.00 83.56 271 ALA A C 1
ATOM 2168 O O . ALA A 1 271 ? 2.047 23.676 -12.769 1.00 83.56 271 ALA A O 1
ATOM 2169 N N . GLY A 1 272 ? 2.668 21.904 -14.001 1.00 80.00 272 GLY A N 1
ATOM 2170 C CA . GLY A 1 272 ? 3.928 22.486 -14.472 1.00 80.00 272 GLY A CA 1
ATOM 2171 C C . GLY A 1 272 ? 3.766 23.678 -15.426 1.00 80.00 272 GLY A C 1
ATOM 2172 O O . GLY A 1 272 ? 4.736 24.392 -15.660 1.00 80.00 272 GLY A O 1
ATOM 2173 N N . GLN A 1 273 ? 2.560 23.920 -15.952 1.00 84.88 273 GLN A N 1
ATOM 2174 C CA . GLN A 1 273 ? 2.255 25.017 -16.881 1.00 84.88 273 GLN A CA 1
ATOM 2175 C C . GLN A 1 273 ? 1.781 26.297 -16.169 1.00 84.88 273 GLN A C 1
ATOM 2177 O O . GLN A 1 273 ? 1.468 27.284 -16.830 1.00 84.88 273 GLN A O 1
ATOM 2182 N N . GLY A 1 274 ? 1.736 26.306 -14.830 1.00 78.25 274 GLY A N 1
ATOM 2183 C CA . GLY A 1 274 ? 1.373 27.487 -14.037 1.00 78.25 274 GLY A CA 1
ATOM 2184 C C . GLY A 1 274 ? -0.131 27.771 -13.940 1.00 78.25 274 GLY A C 1
ATOM 2185 O O . GLY A 1 274 ? -0.513 28.846 -13.480 1.00 78.25 274 GLY A O 1
ATOM 2186 N N . LEU A 1 275 ? -0.982 26.826 -14.350 1.00 82.75 275 LEU A N 1
ATOM 2187 C CA . LEU A 1 275 ? -2.439 26.910 -14.213 1.00 82.75 275 LEU A CA 1
ATOM 2188 C C . LEU A 1 275 ? -2.884 26.832 -12.742 1.00 82.75 275 LEU A C 1
ATOM 2190 O O . LEU A 1 275 ? -2.200 26.261 -11.886 1.00 82.75 275 LEU A O 1
ATOM 2194 N N . ALA A 1 276 ? -4.065 27.377 -12.438 1.00 86.75 276 ALA A N 1
ATOM 2195 C CA . ALA A 1 276 ? -4.648 27.275 -11.104 1.00 86.75 276 ALA A CA 1
ATOM 2196 C C . ALA A 1 276 ? -4.986 25.810 -10.767 1.00 86.75 276 ALA A C 1
ATOM 2198 O O . ALA A 1 276 ? -5.564 25.096 -11.580 1.00 86.75 276 ALA A O 1
ATOM 2199 N N . LEU A 1 277 ? -4.693 25.356 -9.542 1.00 84.31 277 LEU A N 1
ATOM 2200 C CA . LEU A 1 277 ? -4.813 23.935 -9.164 1.00 84.31 277 LEU A CA 1
ATOM 2201 C C . LEU A 1 277 ? -6.223 23.339 -9.346 1.00 84.31 277 LEU A C 1
ATOM 2203 O O . LEU A 1 277 ? -6.357 22.152 -9.631 1.00 84.31 277 LEU A O 1
ATOM 2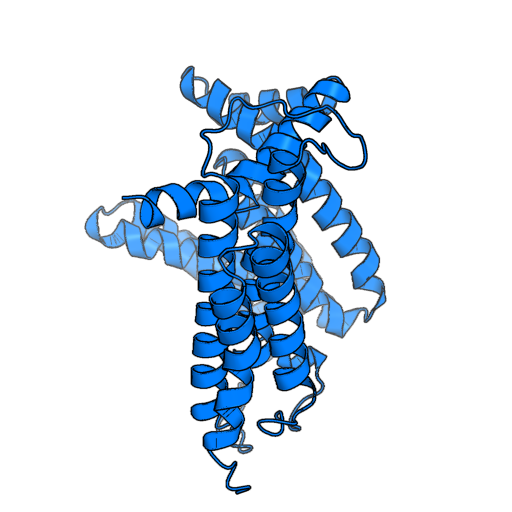207 N N . ASN A 1 278 ? -7.274 24.150 -9.196 1.00 84.50 278 ASN A N 1
ATOM 2208 C CA . ASN A 1 278 ? -8.650 23.706 -9.439 1.00 84.50 278 ASN A CA 1
ATOM 2209 C C . ASN A 1 278 ? -8.920 23.477 -10.932 1.00 84.50 278 ASN A C 1
ATOM 2211 O O . ASN A 1 278 ? -9.568 22.504 -11.291 1.00 84.50 278 ASN A O 1
ATOM 2215 N N . GLU A 1 279 ? -8.374 24.337 -11.791 1.00 85.75 279 GLU A N 1
ATOM 2216 C CA . GLU A 1 279 ? -8.483 24.210 -13.244 1.00 85.75 279 GLU A CA 1
ATOM 2217 C C . GLU A 1 279 ? -7.671 23.012 -13.749 1.00 85.75 279 GLU A C 1
ATOM 2219 O O . GLU A 1 279 ? -8.161 22.219 -14.547 1.00 85.75 279 GLU A O 1
ATOM 2224 N N . VAL A 1 280 ? -6.473 22.806 -13.190 1.00 85.69 280 VAL A N 1
ATOM 2225 C CA . VAL A 1 280 ? -5.656 21.611 -13.441 1.00 85.69 280 VAL A CA 1
ATOM 2226 C C . VAL A 1 280 ? -6.415 20.337 -13.070 1.00 85.69 280 VAL A C 1
ATOM 2228 O O . VAL A 1 280 ? -6.395 19.374 -13.837 1.00 85.69 280 VAL A O 1
ATOM 2231 N N . ARG A 1 281 ? -7.093 20.317 -11.913 1.00 85.56 281 ARG A N 1
ATOM 2232 C CA . ARG A 1 281 ? -7.923 19.180 -11.490 1.00 85.56 281 ARG A CA 1
ATOM 2233 C C . ARG A 1 281 ? -9.014 18.894 -12.518 1.00 85.56 281 ARG A C 1
ATOM 2235 O O . ARG A 1 281 ? -9.135 17.748 -12.935 1.00 85.56 281 ARG A O 1
ATOM 2242 N N . ASP A 1 282 ? -9.784 19.905 -12.903 1.00 86.88 282 ASP A N 1
ATOM 2243 C CA . ASP A 1 282 ? -10.945 19.728 -13.780 1.00 86.88 282 ASP A CA 1
ATOM 2244 C C . ASP A 1 282 ? -10.513 19.257 -15.176 1.00 86.88 282 ASP A C 1
ATOM 2246 O O . ASP A 1 282 ? -10.992 18.228 -15.646 1.00 86.88 282 ASP A O 1
ATOM 2250 N N . GLN A 1 283 ? -9.481 19.878 -15.758 1.00 85.81 283 GLN A N 1
ATOM 2251 C CA . GLN A 1 283 ? -8.905 19.434 -17.034 1.00 85.81 283 GLN A CA 1
ATOM 2252 C C . GLN A 1 283 ? -8.308 18.020 -16.959 1.00 85.81 283 GLN A C 1
ATOM 2254 O O . GLN A 1 283 ? -8.366 17.265 -17.926 1.00 85.81 283 GLN A O 1
ATOM 2259 N N . SER A 1 284 ? -7.744 17.630 -15.812 1.00 85.00 284 SER A N 1
ATOM 2260 C CA . SER A 1 284 ? -7.209 16.275 -15.619 1.00 85.00 284 SER A CA 1
ATOM 2261 C C . SER A 1 284 ? -8.312 15.228 -15.473 1.00 85.00 284 SER A C 1
ATOM 2263 O O . SER A 1 284 ? -8.113 14.087 -15.883 1.00 85.00 284 SER A O 1
ATOM 2265 N N . ILE A 1 285 ? -9.463 15.591 -14.896 1.00 85.00 285 ILE A N 1
ATOM 2266 C CA . ILE A 1 285 ? -10.654 14.731 -14.860 1.00 85.00 285 ILE A CA 1
ATOM 2267 C C . ILE A 1 285 ? -11.195 14.560 -16.280 1.00 85.00 285 ILE A C 1
ATOM 2269 O O . ILE A 1 285 ? -11.414 13.428 -16.711 1.00 85.00 285 ILE A O 1
ATOM 2273 N N . ASP A 1 286 ? -11.337 15.660 -17.021 1.00 85.62 286 ASP A N 1
ATOM 2274 C CA . ASP A 1 286 ? -11.813 15.636 -18.404 1.00 85.62 286 ASP A CA 1
ATOM 2275 C C . ASP A 1 286 ? -10.888 14.816 -19.303 1.00 85.62 286 ASP A C 1
ATOM 2277 O O . ASP A 1 286 ? -11.366 14.059 -20.145 1.00 85.62 286 ASP A O 1
ATOM 2281 N N . ALA A 1 287 ? -9.573 14.897 -19.095 1.00 82.69 287 ALA A N 1
ATOM 2282 C CA . ALA A 1 287 ? -8.615 14.072 -19.817 1.00 82.69 287 ALA A CA 1
ATOM 2283 C C . ALA A 1 287 ? -8.865 12.575 -19.585 1.00 82.69 287 ALA A C 1
ATOM 2285 O O . ALA A 1 287 ? -8.830 11.809 -20.533 1.00 82.69 287 ALA A O 1
ATOM 2286 N N . VAL A 1 288 ? -9.192 12.132 -18.366 1.00 84.56 288 VAL A N 1
ATOM 2287 C CA . VAL A 1 288 ? -9.474 10.705 -18.129 1.00 84.56 288 VAL A CA 1
ATOM 2288 C C . VAL A 1 288 ? -10.720 10.228 -18.879 1.00 84.56 288 VAL A C 1
ATOM 2290 O O . VAL A 1 288 ? -10.729 9.107 -19.382 1.00 84.56 288 VAL A O 1
ATOM 2293 N N . PHE A 1 289 ? -11.761 11.057 -18.961 1.00 83.06 289 PHE A N 1
ATOM 2294 C CA . PHE A 1 289 ? -13.006 10.685 -19.640 1.00 83.06 289 PHE A CA 1
ATOM 2295 C C . PHE A 1 289 ? -12.939 10.811 -21.165 1.00 83.06 289 PHE A C 1
ATOM 2297 O O . PHE A 1 289 ? -13.703 10.134 -21.849 1.00 83.06 289 PHE A O 1
ATOM 2304 N N . ASN A 1 290 ? -12.046 11.657 -21.685 1.00 83.81 290 ASN A N 1
ATOM 2305 C CA . ASN A 1 290 ? -11.906 11.920 -23.118 1.00 83.81 290 ASN A CA 1
ATOM 2306 C C . ASN A 1 290 ? -10.664 11.273 -23.752 1.00 83.81 290 ASN A C 1
ATOM 2308 O O . ASN A 1 290 ? -10.502 11.358 -24.966 1.00 83.81 290 ASN A O 1
ATOM 2312 N N . SER A 1 291 ? -9.778 10.660 -22.964 1.00 78.25 291 SER A N 1
ATOM 2313 C CA . SER A 1 291 ? -8.629 9.920 -23.487 1.00 78.25 291 SER A CA 1
ATOM 2314 C C . SER A 1 291 ? -9.071 8.665 -24.229 1.00 78.25 291 SER A C 1
ATOM 2316 O O . SER A 1 291 ? -9.915 7.905 -23.749 1.00 78.25 291 SER A O 1
ATOM 2318 N N . ASP A 1 292 ? -8.418 8.406 -25.359 1.00 81.31 292 ASP A N 1
ATOM 2319 C CA . ASP A 1 292 ? -8.573 7.153 -26.087 1.00 81.31 292 ASP A CA 1
ATOM 2320 C C . ASP A 1 292 ? -8.149 5.957 -25.223 1.00 81.31 292 ASP A C 1
ATOM 2322 O O . ASP A 1 292 ? -7.240 6.034 -24.388 1.00 81.31 292 ASP A O 1
ATOM 2326 N N . GLN A 1 293 ? -8.803 4.815 -25.446 1.00 78.44 293 GLN A N 1
ATOM 2327 C CA . GLN A 1 293 ? -8.574 3.597 -24.670 1.00 78.44 293 GLN A CA 1
ATOM 2328 C C . GLN A 1 293 ? -7.114 3.116 -24.742 1.00 78.44 293 GLN A C 1
ATOM 2330 O O . GLN A 1 293 ? -6.591 2.634 -23.740 1.00 78.44 293 GLN A O 1
ATOM 2335 N N . GLU A 1 294 ? -6.448 3.274 -25.889 1.00 78.12 294 GLU A N 1
ATOM 2336 C CA . GLU A 1 294 ? -5.034 2.911 -26.067 1.00 78.12 294 GLU A CA 1
ATOM 2337 C C . GLU A 1 294 ? -4.113 3.778 -25.196 1.00 78.12 294 GLU A C 1
ATOM 2339 O O . GLU A 1 294 ? -3.270 3.252 -24.472 1.00 78.12 294 GLU A O 1
ATOM 2344 N N . ALA A 1 295 ? -4.344 5.095 -25.158 1.00 75.25 295 ALA A N 1
ATOM 2345 C CA . ALA A 1 295 ? -3.574 6.009 -24.313 1.00 75.25 295 ALA A CA 1
ATOM 2346 C C . ALA A 1 295 ? -3.739 5.679 -22.818 1.00 75.25 295 ALA A C 1
ATOM 2348 O O . ALA A 1 295 ? -2.768 5.675 -22.061 1.00 75.25 295 ALA A O 1
ATOM 2349 N N . LEU A 1 296 ? -4.960 5.329 -22.394 1.00 78.06 296 LEU A N 1
ATOM 2350 C CA . LEU A 1 296 ? -5.219 4.860 -21.030 1.00 78.06 296 LEU A CA 1
ATOM 2351 C C . LEU A 1 296 ? -4.492 3.545 -20.724 1.00 78.06 296 LEU A C 1
ATOM 2353 O O . LEU A 1 296 ? -4.001 3.357 -19.610 1.00 78.06 296 LEU A O 1
ATOM 2357 N N . GLN A 1 297 ? -4.436 2.613 -21.675 1.00 81.19 297 GLN A N 1
ATOM 2358 C CA . GLN A 1 297 ? -3.760 1.330 -21.484 1.00 81.19 297 GLN A CA 1
ATOM 2359 C C . GLN A 1 297 ? -2.243 1.490 -21.351 1.00 81.19 297 GLN A C 1
ATOM 2361 O O . GLN A 1 297 ? -1.658 0.845 -20.474 1.00 81.19 297 GLN A O 1
ATOM 2366 N N . ASP A 1 298 ? -1.630 2.365 -22.145 1.00 80.25 298 ASP A N 1
ATOM 2367 C CA . ASP A 1 298 ? -0.190 2.638 -22.096 1.00 80.25 298 ASP A CA 1
ATOM 2368 C C . ASP A 1 298 ? 0.224 3.386 -20.824 1.00 80.25 298 ASP A C 1
ATOM 2370 O O . ASP A 1 298 ? 1.206 3.010 -20.169 1.00 80.25 298 ASP A O 1
ATOM 2374 N N . ASP A 1 299 ? -0.559 4.385 -20.405 1.00 79.81 299 ASP A N 1
ATOM 2375 C CA . ASP A 1 299 ? -0.346 5.091 -19.136 1.00 79.81 299 ASP A CA 1
ATOM 2376 C C . ASP A 1 299 ? -0.419 4.125 -17.946 1.00 79.81 299 ASP A C 1
ATOM 2378 O O . ASP A 1 299 ? 0.420 4.156 -17.035 1.00 79.81 299 ASP A O 1
ATOM 2382 N N . ASN A 1 300 ? -1.406 3.226 -17.965 1.00 84.06 300 ASN A N 1
ATOM 2383 C CA . ASN A 1 300 ? -1.591 2.228 -16.919 1.00 84.06 300 ASN A CA 1
ATOM 2384 C C . ASN A 1 300 ? -0.471 1.187 -16.908 1.00 84.06 300 ASN A C 1
ATOM 2386 O O . ASN A 1 300 ? 0.025 0.838 -15.836 1.00 84.06 300 ASN A O 1
ATOM 2390 N N . TRP A 1 301 ? -0.012 0.731 -18.072 1.00 86.81 301 TRP A N 1
ATOM 2391 C CA . TRP A 1 301 ? 1.097 -0.215 -18.154 1.00 86.81 301 TRP A CA 1
ATOM 2392 C C . TRP A 1 301 ? 2.400 0.408 -17.640 1.00 86.81 301 TRP A C 1
ATOM 2394 O O . TRP A 1 301 ? 3.065 -0.147 -16.761 1.00 86.81 301 TRP A O 1
ATOM 2404 N N . THR A 1 302 ? 2.696 1.633 -18.082 1.00 83.56 302 THR A N 1
ATOM 2405 C CA . THR A 1 302 ? 3.829 2.437 -17.602 1.00 83.56 302 THR A CA 1
ATOM 2406 C C . THR A 1 302 ? 3.776 2.617 -16.086 1.00 83.56 302 THR A C 1
ATOM 2408 O O . THR A 1 302 ? 4.788 2.483 -15.390 1.00 83.56 302 THR A O 1
ATOM 2411 N N . PHE A 1 303 ? 2.589 2.879 -15.538 1.00 83.06 303 PHE A N 1
ATOM 2412 C CA . PHE A 1 303 ? 2.388 2.946 -14.099 1.00 83.06 303 PHE A CA 1
ATOM 2413 C C . PHE A 1 303 ? 2.689 1.614 -13.404 1.00 83.06 303 PHE A C 1
ATOM 2415 O O . PHE A 1 303 ? 3.421 1.609 -12.410 1.00 83.06 303 PHE A O 1
ATOM 2422 N N . LEU A 1 304 ? 2.168 0.494 -13.911 1.00 84.94 304 LEU A N 1
ATOM 2423 C CA . LEU A 1 304 ? 2.378 -0.827 -13.314 1.00 84.94 304 LEU A CA 1
ATOM 2424 C C . LEU A 1 304 ? 3.869 -1.189 -13.240 1.00 84.94 304 LEU A C 1
ATOM 2426 O O . LEU A 1 304 ? 4.334 -1.695 -12.218 1.00 84.94 304 LEU A O 1
ATOM 2430 N N . ILE A 1 305 ? 4.628 -0.860 -14.282 1.00 86.50 305 ILE A N 1
ATOM 2431 C CA . ILE A 1 305 ? 6.054 -1.183 -14.396 1.00 86.50 305 ILE A CA 1
ATOM 2432 C C . ILE A 1 305 ? 6.922 -0.247 -13.559 1.00 86.50 305 ILE A C 1
ATOM 2434 O O . ILE A 1 305 ? 7.754 -0.711 -12.786 1.00 86.50 305 ILE A O 1
ATOM 2438 N N . TYR A 1 306 ? 6.760 1.067 -13.715 1.00 81.00 306 TYR A N 1
ATOM 2439 C CA . TYR A 1 306 ? 7.723 2.033 -13.175 1.00 81.00 306 TYR A CA 1
ATOM 2440 C C . TYR A 1 306 ? 7.309 2.649 -11.838 1.00 81.00 306 TYR A C 1
ATOM 2442 O O . TYR A 1 306 ? 8.124 3.301 -11.182 1.00 81.00 306 TYR A O 1
ATOM 2450 N N . ARG A 1 307 ? 6.031 2.536 -11.458 1.00 77.69 307 ARG A N 1
ATOM 2451 C CA . ARG A 1 307 ? 5.472 3.222 -10.280 1.00 77.69 307 ARG A CA 1
ATOM 2452 C C . ARG A 1 307 ? 4.804 2.292 -9.285 1.00 77.69 307 ARG A C 1
ATOM 2454 O O . ARG A 1 307 ? 4.726 2.664 -8.118 1.00 77.69 307 ARG A O 1
ATOM 2461 N N . PHE A 1 308 ? 4.251 1.174 -9.739 1.00 79.75 308 PHE A N 1
ATOM 2462 C CA . PHE A 1 308 ? 3.650 0.172 -8.866 1.00 79.75 308 PHE A CA 1
ATOM 2463 C C . PHE A 1 308 ? 4.646 -0.934 -8.532 1.00 79.75 308 PHE A C 1
ATOM 2465 O O . PHE A 1 308 ? 4.773 -1.307 -7.371 1.00 79.75 308 PHE A O 1
ATOM 2472 N N . SER A 1 309 ? 5.396 -1.401 -9.528 1.00 82.44 309 SER A N 1
ATOM 2473 C CA . SER A 1 309 ? 6.627 -2.142 -9.298 1.00 82.44 309 SER A CA 1
ATOM 2474 C C . SER A 1 309 ? 7.763 -1.179 -8.963 1.00 82.44 309 SER A C 1
ATOM 2476 O O . SER A 1 309 ? 8.060 -0.246 -9.708 1.00 82.44 309 SER A O 1
ATOM 2478 N N . GLU A 1 310 ? 8.443 -1.432 -7.849 1.00 85.12 310 GLU A N 1
ATOM 2479 C CA . GLU A 1 310 ? 9.595 -0.635 -7.417 1.00 85.12 310 GLU A CA 1
ATOM 2480 C C . GLU A 1 310 ? 10.939 -1.185 -7.921 1.00 85.12 310 GLU A C 1
ATOM 2482 O O . GLU A 1 310 ? 11.987 -0.625 -7.602 1.00 85.12 310 GLU A O 1
ATOM 2487 N N . ILE A 1 311 ? 10.931 -2.246 -8.742 1.00 88.00 311 ILE A N 1
ATOM 2488 C CA . ILE A 1 311 ? 12.154 -2.889 -9.250 1.00 88.00 311 ILE A CA 1
ATOM 2489 C C . ILE A 1 311 ? 13.040 -1.906 -10.023 1.00 88.00 311 ILE A C 1
ATOM 2491 O O . ILE A 1 311 ? 14.237 -1.872 -9.764 1.00 88.00 311 ILE A O 1
ATOM 2495 N N . ASP A 1 312 ? 12.482 -1.069 -10.908 1.00 86.81 312 ASP A N 1
ATOM 2496 C CA . ASP A 1 312 ? 13.265 -0.066 -11.656 1.00 86.81 312 ASP A CA 1
ATOM 2497 C C . ASP A 1 312 ? 14.041 0.870 -10.728 1.00 86.81 312 ASP A C 1
ATOM 2499 O O . ASP A 1 312 ? 15.241 1.099 -10.883 1.00 86.81 312 ASP A O 1
ATOM 2503 N N . MET A 1 313 ? 13.333 1.400 -9.728 1.00 85.50 313 MET A N 1
ATOM 2504 C CA . MET A 1 313 ? 13.905 2.305 -8.742 1.00 85.50 313 MET A CA 1
ATOM 2505 C C . MET A 1 313 ? 14.952 1.579 -7.904 1.00 85.50 313 MET A C 1
ATOM 2507 O O . MET A 1 313 ? 16.011 2.141 -7.647 1.00 85.50 313 MET A O 1
ATOM 2511 N N . PHE A 1 314 ? 14.698 0.325 -7.527 1.00 88.81 314 PHE A N 1
ATOM 2512 C CA . PHE A 1 314 ? 15.621 -0.456 -6.717 1.00 88.81 314 PHE A CA 1
ATOM 2513 C C . PHE A 1 314 ? 16.898 -0.840 -7.477 1.00 88.81 314 PHE A C 1
ATOM 2515 O O . PHE A 1 314 ? 17.990 -0.752 -6.917 1.00 88.81 314 PHE A O 1
ATOM 2522 N N . MET A 1 315 ? 16.799 -1.181 -8.765 1.00 88.94 315 MET A N 1
ATOM 2523 C CA . MET A 1 315 ? 17.968 -1.487 -9.597 1.00 88.94 315 MET A CA 1
ATOM 2524 C C . MET A 1 315 ? 18.957 -0.321 -9.651 1.00 88.94 315 MET A C 1
ATOM 2526 O O . MET A 1 315 ? 20.164 -0.556 -9.631 1.00 88.94 315 MET A O 1
ATOM 2530 N N . LYS A 1 316 ? 18.473 0.931 -9.631 1.00 86.38 316 LYS A N 1
ATOM 2531 C CA . LYS A 1 316 ? 19.338 2.124 -9.588 1.00 86.38 316 LYS A CA 1
ATOM 2532 C C . LYS A 1 316 ? 20.233 2.171 -8.351 1.00 86.38 316 LYS A C 1
ATOM 2534 O O . LYS A 1 316 ? 21.305 2.749 -8.449 1.00 86.38 316 LYS A O 1
ATOM 2539 N N . TYR A 1 317 ? 19.816 1.560 -7.239 1.00 84.44 317 TYR A N 1
ATOM 2540 C CA . TYR A 1 317 ? 20.583 1.482 -5.990 1.00 84.44 317 TYR A CA 1
ATOM 2541 C C . TYR A 1 317 ? 21.445 0.221 -5.877 1.00 84.44 317 TYR A C 1
ATOM 2543 O O . TYR A 1 317 ? 22.442 0.227 -5.168 1.00 84.44 317 TYR A O 1
ATOM 2551 N N . VAL A 1 318 ? 21.040 -0.880 -6.515 1.00 83.56 318 VAL A N 1
ATOM 2552 C CA . VAL A 1 318 ? 21.776 -2.157 -6.462 1.00 83.56 318 VAL A CA 1
ATOM 2553 C C . VAL A 1 318 ? 22.936 -2.182 -7.455 1.00 83.56 318 VAL A C 1
ATOM 2555 O O . VAL A 1 318 ? 23.940 -2.841 -7.203 1.00 83.56 318 VAL A O 1
ATOM 2558 N N . ASN A 1 319 ? 22.785 -1.489 -8.584 1.00 76.12 319 ASN A N 1
ATOM 2559 C CA . ASN A 1 319 ? 23.790 -1.426 -9.643 1.00 76.12 319 ASN A CA 1
ATOM 2560 C C . ASN A 1 319 ? 24.751 -0.226 -9.501 1.00 76.12 319 ASN A C 1
ATOM 2562 O O . ASN A 1 319 ? 25.570 -0.021 -10.396 1.00 76.12 319 ASN A O 1
ATOM 2566 N N . THR A 1 320 ? 24.620 0.584 -8.440 1.00 58.97 320 THR A N 1
ATOM 2567 C CA . THR A 1 320 ? 25.601 1.630 -8.089 1.00 58.97 320 THR A CA 1
ATOM 2568 C C . THR A 1 320 ? 26.789 1.026 -7.356 1.00 58.97 320 THR A C 1
ATOM 2570 O O . THR A 1 320 ? 27.917 1.494 -7.615 1.00 58.97 320 THR A O 1
#

Nearest PDB structures (foldseek):
  8g4c-assembly1_A  TM=1.988E-01  e=3.249E+00  Bacillus subtilis subsp. subtilis str. 168

Solvent-accessible surface area (backbone atoms only — not comparable to full-atom values): 17042 Å² total; per-residue (Å²): 130,86,83,60,65,73,72,52,57,56,64,43,46,47,32,32,54,54,12,58,76,31,49,92,41,29,69,60,9,24,51,40,7,47,54,26,46,58,50,43,50,50,45,56,73,70,27,77,61,52,74,68,82,80,88,56,58,73,82,76,42,41,84,38,66,79,43,40,51,47,50,50,47,44,56,48,59,48,62,27,34,50,46,37,51,39,42,71,74,9,32,53,96,91,44,79,73,48,72,83,61,96,68,65,99,54,52,56,49,46,53,18,50,52,36,28,49,49,24,42,51,50,27,53,53,50,45,55,46,60,76,67,64,73,79,78,86,69,80,86,72,81,85,90,64,102,41,68,28,59,53,25,38,50,49,15,65,52,25,39,58,50,11,55,59,28,52,75,38,81,93,35,34,69,54,12,55,52,27,37,51,48,14,52,53,29,19,36,50,13,27,29,39,10,60,68,69,68,36,66,68,50,31,52,54,21,46,53,51,40,52,54,49,50,54,52,30,59,58,64,60,50,63,64,66,51,54,51,48,55,50,49,34,41,60,57,33,28,86,69,63,37,78,69,42,50,63,58,45,50,51,51,50,50,51,46,66,59,48,46,48,49,28,34,53,43,26,55,60,42,49,74,70,74,54,58,55,69,57,26,40,52,55,14,54,49,46,58,76,69,52,53,71,65,62,51,50,52,44,39,48,52,35,39,27,66,69,50,3,58,57,64,65,49,40,64,67,73,74,105

Secondary structure (DSSP, 8-state):
-----GGGGGGGGHHHHHHHHTTTSHHHHHHHHHHHHHHHHHHHHTTSSSPPP-SS-GGGGTTSHHHHHHHHHIIIIISTHHHHHHHHTTEETTEE----S---TTHHHHHHHHHHHHHHHHHHHHHHHHHH----S--------S-HHHHHHHHHHHHHHHHHHHHTSGGGHHHHHHHHHHHHHHHHHHHHHHHHTT-HHHHHHHHHHHHHHHHHHHHHT-SHHHHHHHHHHHHHHHHHHGGGHHHHHHHHHHHHHHHHHHHHHHHHHHHTTT--HHHHHHHHHHHHHHS-HHHHHHHHHHHIIIIIS-HHHHHHHH--

Radius of gyration: 22.68 Å; Cα contacts (8 Å, |Δi|>4): 342; chains: 1; bounding box: 53×52×59 Å

Sequence (320 aa):
MNQTNPLRYLLLYIPFILAWLTLKQYHASYLIAWLGSFFIFYLSYSGLLKKLPSDFKIIEQLMRPIFLMQIIFAGYMCCTSIFYYLNAIGYQYLDYTGNSVMFQDDIYGSIAKCQMFYVLAHGALVHGILAKMDYPIEKKYNLYTSSMSNLLLGISVICLPLGYLFGKVGALSQFSVQLTGLSFVAGTIALAFAVKEQKKTNFWFAGALFVSNLMNALVSGFKEPIIICVLLLGVFLLPVYGKKVIPVFSILLVMLFFILPTFIGNFRKLAGQGLALNEVRDQSIDAVFNSDQEALQDDNWTFLIYRFSEIDMFMKYVNT

pLDDT: mean 85.79, std 8.51, range [46.56, 97.38]